Protein AF-A0A1A7BF92-F1 (afdb_monomer_lite)

Foldseek 3Di:
DDDPPDQAPADFFLDAPDLPDLQQHTHHAHPPFQAEAEEEQAAPPGWHDQAPQFAADPVLLVVLVVCVVVRYAYEYETQAEPVCVVSVLVSCCNNNNCVPSPHHYHYAPDPVRDLQVVVVVVRVRGGHQAYEDQDPCSSPVVCVVDPDNVSNVSSCVCDVGRYDHDDNNGDHDDVPPPDPDDPDDD

pLDDT: mean 89.08, std 16.24, range [37.22, 98.81]

Radius of gyration: 18.8 Å; chains: 1; bounding box: 42×37×84 Å

Sequence (186 aa):
MAAVSAQSTGPVSAMLADPVALDGQRSRCEAGAQPVAIIDLDPKDSLFAAPARPEKNNGLILGLAVLREAGVQIAWVSDLPVAQIGTVRTALEQAGLDPRGEDIVSLSRDPEDRKQARRVNLAANSCVIAIAGDEKADFDERFKYLRNPEAGSALEAAIGDGWFLIEPLLPVASPGQGAQEGQKAP

Secondary structure (DSSP, 8-state):
---------SPEEEEESSSS--S-PEEEPPTTPPEEEEEE-S-TTS-----SSPPP-HHHHHHHHHHHHTTPEEEEEEEEEGGGHHHHHHHHHHTTSSTTS-SEEEEESSTT--HHHHHHHHHTSSEEEEEEESSHHHH-GGGGT-SSGGGGTTGGGGBTTTEEE---SSPPPPTTTT--------

InterPro domains:
  IPR023214 HAD superfamily [G3DSA:3.40.50.1000] (49-183)

Organism: NCBI:txid1300349

Structure (mmCIF, N/CA/C/O backbone):
data_AF-A0A1A7BF92-F1
#
_entry.id   AF-A0A1A7BF92-F1
#
loop_
_atom_site.group_PDB
_atom_site.id
_atom_site.type_symbol
_atom_site.label_atom_id
_atom_site.label_alt_id
_atom_site.label_comp_id
_atom_site.label_asym_id
_atom_site.label_entity_id
_atom_site.label_seq_id
_atom_site.pdbx_PDB_ins_code
_atom_site.Cartn_x
_atom_site.Cartn_y
_atom_site.Cartn_z
_atom_site.occupancy
_atom_site.B_iso_or_equiv
_atom_si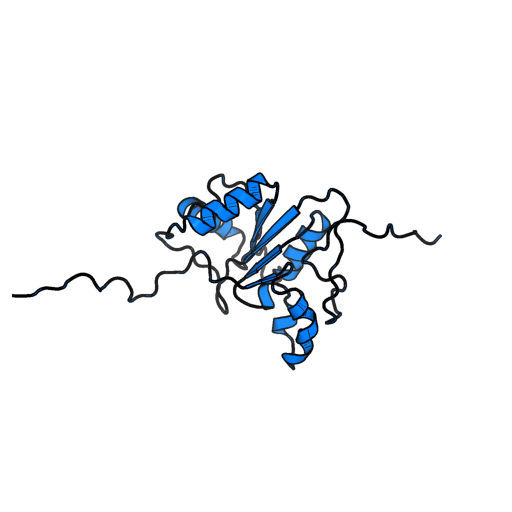te.auth_seq_id
_atom_site.auth_comp_id
_atom_site.auth_asym_id
_atom_site.auth_atom_id
_atom_site.pdbx_PDB_model_num
ATOM 1 N N . MET A 1 1 ? 15.534 -1.323 36.736 1.00 37.22 1 MET A N 1
ATOM 2 C CA . MET A 1 1 ? 14.067 -1.443 36.618 1.00 37.22 1 MET A CA 1
ATOM 3 C C . MET A 1 1 ? 13.778 -1.903 35.202 1.00 37.22 1 MET A C 1
ATOM 5 O O . MET A 1 1 ? 14.105 -1.172 34.280 1.00 37.22 1 MET A O 1
ATOM 9 N N . ALA A 1 2 ? 13.307 -3.136 35.024 1.00 37.53 2 ALA A N 1
ATOM 10 C CA . ALA A 1 2 ? 12.911 -3.646 33.715 1.00 37.53 2 ALA A CA 1
ATOM 11 C C . ALA A 1 2 ? 11.472 -3.193 33.445 1.00 37.53 2 ALA A C 1
ATOM 13 O O . ALA A 1 2 ? 10.593 -3.438 34.272 1.00 37.53 2 ALA A O 1
ATOM 14 N N . ALA A 1 3 ? 11.247 -2.493 32.335 1.00 41.72 3 ALA A N 1
ATOM 15 C CA . ALA A 1 3 ? 9.901 -2.205 31.870 1.00 41.72 3 ALA A CA 1
ATOM 16 C C . ALA A 1 3 ? 9.259 -3.530 31.439 1.00 41.72 3 ALA A C 1
ATOM 18 O O . ALA A 1 3 ? 9.794 -4.237 30.587 1.00 41.72 3 ALA A O 1
ATOM 19 N N . VAL A 1 4 ? 8.136 -3.881 32.059 1.00 40.47 4 VAL A N 1
ATOM 20 C CA . VAL A 1 4 ? 7.264 -4.947 31.569 1.00 40.47 4 VAL A CA 1
ATOM 21 C C . VAL A 1 4 ? 6.643 -4.418 30.281 1.00 40.47 4 VAL A C 1
ATOM 23 O O . VAL A 1 4 ? 5.751 -3.574 30.329 1.00 40.47 4 VAL A O 1
ATOM 26 N N . SER A 1 5 ? 7.154 -4.854 29.132 1.00 48.09 5 SER A N 1
ATOM 27 C CA . SER A 1 5 ? 6.511 -4.608 27.844 1.00 48.09 5 SER A CA 1
ATOM 28 C C . SER A 1 5 ? 5.112 -5.215 27.902 1.00 48.09 5 SER A C 1
ATOM 30 O O . SER A 1 5 ? 4.970 -6.429 28.068 1.00 48.09 5 SER A O 1
ATOM 32 N N . ALA A 1 6 ? 4.077 -4.378 27.824 1.00 50.94 6 ALA A N 1
ATOM 33 C CA . ALA A 1 6 ? 2.716 -4.857 27.650 1.00 50.94 6 ALA A CA 1
ATOM 34 C C . ALA A 1 6 ? 2.697 -5.725 26.387 1.00 50.94 6 ALA A C 1
ATOM 36 O O . ALA A 1 6 ? 3.013 -5.255 25.295 1.00 50.94 6 ALA A O 1
ATOM 37 N N . GLN A 1 7 ? 2.416 -7.016 26.549 1.00 54.78 7 GLN A N 1
ATOM 38 C CA . GLN A 1 7 ? 2.285 -7.913 25.412 1.00 54.78 7 GLN A CA 1
ATOM 39 C C . GLN A 1 7 ? 1.077 -7.437 24.610 1.00 54.78 7 GLN A C 1
ATOM 41 O O . GLN A 1 7 ? -0.036 -7.402 25.128 1.00 54.78 7 GLN A O 1
ATOM 46 N N . SER A 1 8 ? 1.315 -7.014 23.375 1.00 62.44 8 SER A N 1
ATOM 47 C CA . SER A 1 8 ? 0.270 -6.607 22.447 1.00 62.44 8 SER A CA 1
ATOM 48 C C . SER A 1 8 ? -0.740 -7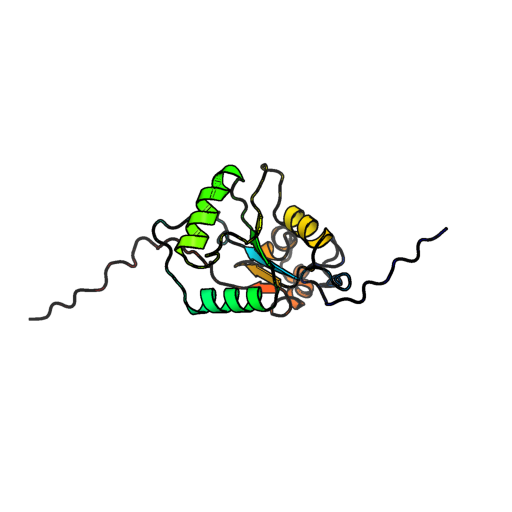.754 22.261 1.00 62.44 8 SER A C 1
ATOM 50 O O . SER A 1 8 ? -0.378 -8.844 21.816 1.00 62.44 8 SER A O 1
ATOM 52 N N . THR A 1 9 ? -1.997 -7.537 22.662 1.00 69.44 9 THR A N 1
ATOM 53 C CA . THR A 1 9 ? -3.089 -8.532 22.612 1.00 69.44 9 THR A CA 1
ATOM 54 C C . THR A 1 9 ? -4.088 -8.289 21.481 1.00 69.44 9 THR A C 1
ATOM 56 O O . THR A 1 9 ? -5.069 -9.025 21.370 1.00 69.44 9 THR A O 1
ATOM 59 N N . GLY A 1 10 ? -3.874 -7.268 20.647 1.00 78.69 10 GLY A N 1
ATOM 60 C CA . GLY A 1 10 ? -4.779 -6.935 19.553 1.00 78.69 10 GLY A CA 1
ATOM 61 C C . GLY A 1 10 ? -4.677 -7.888 18.354 1.00 78.69 10 GLY A C 1
ATOM 62 O O . GLY A 1 10 ? -3.993 -8.926 18.412 1.00 78.69 10 GLY A O 1
ATOM 63 N N . PRO A 1 11 ? -5.396 -7.566 17.261 1.00 88.81 11 PRO A N 1
ATOM 64 C CA . PRO A 1 11 ? -5.391 -8.375 16.050 1.00 88.81 11 PRO A CA 1
ATOM 65 C C . PRO A 1 11 ? -3.980 -8.488 15.463 1.00 88.81 11 PRO A C 1
ATOM 67 O O . PRO A 1 11 ? -3.091 -7.677 15.738 1.00 88.81 11 PRO A O 1
ATOM 70 N N . VAL A 1 12 ? -3.776 -9.530 14.661 1.00 93.94 12 VAL A N 1
ATOM 71 C CA . VAL A 1 12 ? -2.520 -9.724 13.934 1.00 93.94 12 VAL A CA 1
ATOM 72 C C . VAL A 1 12 ? -2.410 -8.640 12.860 1.00 93.94 12 VAL A C 1
ATOM 74 O O . VAL A 1 12 ? -3.362 -8.406 12.119 1.00 93.94 12 VAL A O 1
ATOM 77 N N . SER A 1 13 ? -1.268 -7.959 12.809 1.00 96.81 13 SER A N 1
ATOM 78 C CA . SER A 1 13 ? -0.966 -6.954 11.789 1.00 96.81 13 SER A CA 1
ATOM 79 C C . SER A 1 13 ? -0.455 -7.622 10.514 1.00 96.81 13 SER A C 1
ATOM 81 O O . SER A 1 13 ? 0.136 -8.692 10.571 1.00 96.81 13 SER A O 1
ATOM 83 N N . ALA A 1 14 ? -0.589 -6.965 9.365 1.00 97.62 14 ALA A N 1
ATOM 84 C CA . ALA A 1 14 ? 0.136 -7.324 8.150 1.00 97.62 14 ALA A CA 1
ATOM 85 C C . ALA A 1 14 ? 1.625 -6.912 8.188 1.00 97.62 14 ALA A C 1
ATOM 87 O O . ALA A 1 14 ? 2.373 -7.232 7.268 1.00 97.62 14 ALA A O 1
ATOM 88 N N . MET A 1 15 ? 2.083 -6.215 9.233 1.00 97.19 15 MET A N 1
ATOM 89 C CA . MET A 1 15 ? 3.502 -5.912 9.427 1.00 97.19 15 MET A CA 1
ATOM 90 C C . MET A 1 15 ? 4.229 -7.093 10.068 1.00 97.19 15 MET A C 1
ATOM 92 O O . MET A 1 15 ? 3.713 -7.742 10.977 1.00 97.19 15 MET A O 1
ATOM 96 N N . LEU A 1 16 ? 5.465 -7.338 9.637 1.00 96.06 16 LEU A N 1
ATOM 97 C CA . LEU A 1 16 ? 6.332 -8.330 10.269 1.00 96.06 16 LEU A CA 1
ATOM 98 C C . LEU A 1 16 ? 6.814 -7.835 11.643 1.00 96.06 16 LEU A C 1
ATOM 100 O O . LEU A 1 16 ? 7.011 -6.638 11.854 1.00 96.06 16 LEU A O 1
ATOM 104 N N . ALA A 1 17 ? 6.953 -8.761 12.589 1.00 94.12 17 ALA A N 1
ATOM 105 C CA . ALA A 1 17 ? 7.335 -8.492 13.973 1.00 94.12 17 ALA A CA 1
ATOM 106 C C . ALA A 1 17 ? 8.804 -8.087 14.094 1.00 94.12 17 ALA A C 1
ATOM 108 O O . ALA A 1 17 ? 9.133 -7.183 14.861 1.00 94.12 17 ALA A O 1
ATOM 109 N N . ASP A 1 18 ? 9.670 -8.746 13.326 1.00 91.00 18 ASP A N 1
ATOM 110 C CA . ASP A 1 18 ? 11.097 -8.468 13.288 1.00 91.00 18 ASP A CA 1
ATOM 111 C C . ASP A 1 18 ? 11.473 -7.831 11.932 1.00 91.00 18 ASP A C 1
ATOM 113 O O . ASP A 1 18 ? 11.145 -8.374 10.865 1.00 91.00 18 ASP A O 1
ATOM 117 N N . PRO A 1 19 ? 12.153 -6.669 11.940 1.00 85.56 19 PRO A N 1
ATOM 118 C CA . PRO A 1 19 ? 12.530 -5.961 10.719 1.00 85.56 19 PRO A CA 1
ATOM 119 C C . PRO A 1 19 ? 13.637 -6.659 9.911 1.00 85.56 19 PRO A C 1
ATOM 121 O O . PRO A 1 19 ? 13.896 -6.267 8.775 1.00 85.56 19 PRO A O 1
ATOM 124 N N . VAL A 1 20 ? 14.302 -7.672 10.471 1.00 87.50 20 VAL A N 1
ATOM 125 C CA . VAL A 1 20 ? 15.429 -8.390 9.859 1.00 87.50 20 VAL A CA 1
ATOM 126 C C . VAL A 1 20 ? 15.106 -9.870 9.636 1.00 87.50 20 VAL A C 1
ATOM 128 O O . VAL A 1 20 ? 15.513 -10.424 8.614 1.00 87.50 20 VAL A O 1
ATOM 131 N N . ALA A 1 21 ? 14.356 -10.521 10.529 1.00 90.44 21 ALA A N 1
ATOM 132 C CA . ALA A 1 21 ? 14.088 -11.960 10.431 1.00 90.44 21 ALA A CA 1
ATOM 133 C C . ALA A 1 21 ? 13.192 -12.332 9.235 1.00 90.44 21 ALA A C 1
ATOM 135 O O . ALA A 1 21 ? 12.170 -11.704 8.985 1.00 90.44 21 ALA A O 1
ATOM 136 N N . LEU A 1 22 ? 13.546 -13.396 8.511 1.00 91.56 22 LEU A N 1
ATOM 137 C CA . LEU A 1 22 ? 12.761 -13.933 7.389 1.00 91.56 22 LEU A CA 1
ATOM 138 C C . LEU A 1 22 ? 11.838 -15.083 7.828 1.00 91.56 22 LEU A C 1
ATOM 140 O O . LEU A 1 22 ? 11.679 -16.056 7.102 1.00 91.56 22 LEU A O 1
ATOM 144 N N . ASP A 1 23 ? 11.280 -15.017 9.035 1.00 92.56 23 ASP A N 1
ATOM 145 C CA . ASP A 1 23 ? 10.526 -16.113 9.668 1.00 92.56 23 ASP A CA 1
ATOM 146 C C . ASP A 1 23 ? 8.999 -16.014 9.496 1.00 92.56 23 ASP A C 1
ATOM 148 O O . ASP A 1 23 ? 8.260 -16.897 9.936 1.00 92.56 23 ASP A O 1
ATOM 152 N N . GLY A 1 24 ? 8.524 -14.935 8.867 1.00 92.38 24 GLY A N 1
ATOM 153 C CA . GLY A 1 24 ? 7.108 -14.682 8.606 1.00 92.38 24 GLY A CA 1
ATOM 154 C C . GLY A 1 24 ? 6.302 -14.310 9.850 1.00 92.38 24 GLY A C 1
ATOM 155 O O . GLY A 1 24 ? 5.076 -14.209 9.773 1.00 92.38 24 GLY A O 1
ATOM 156 N N . GLN A 1 25 ? 6.947 -14.101 11.002 1.00 94.50 25 GLN A N 1
ATOM 157 C CA . GLN A 1 25 ? 6.233 -13.715 12.212 1.00 94.50 25 GLN A CA 1
ATOM 158 C C . GLN A 1 25 ? 5.677 -12.304 12.051 1.00 94.50 25 GLN A C 1
ATOM 160 O O . GLN A 1 25 ? 6.409 -11.352 11.784 1.00 94.50 25 GLN A O 1
ATOM 165 N N . ARG A 1 26 ? 4.361 -12.171 12.218 1.00 94.88 26 ARG A N 1
ATOM 166 C CA . ARG A 1 26 ? 3.640 -10.899 12.136 1.00 94.88 26 ARG A CA 1
ATOM 167 C C . ARG A 1 26 ? 3.517 -10.260 13.512 1.00 94.88 26 ARG A C 1
ATOM 169 O O . ARG A 1 26 ? 3.353 -10.950 14.521 1.00 94.88 26 ARG A O 1
ATOM 176 N N . SER A 1 27 ? 3.603 -8.935 13.558 1.00 94.94 27 SER A N 1
ATOM 177 C CA . SER A 1 27 ? 3.387 -8.180 14.786 1.00 94.94 27 SER A CA 1
ATOM 178 C C . SER A 1 27 ? 1.909 -8.222 15.187 1.00 94.94 27 SER A C 1
ATOM 180 O O . SER A 1 27 ? 1.028 -8.645 14.431 1.00 94.94 27 SER A O 1
ATOM 182 N N . ARG A 1 28 ? 1.622 -7.785 16.411 1.00 94.19 28 ARG A N 1
ATOM 183 C CA . ARG A 1 28 ? 0.253 -7.586 16.884 1.00 94.19 28 ARG A CA 1
ATOM 184 C C . ARG A 1 28 ? -0.002 -6.108 17.077 1.00 94.19 28 ARG A C 1
ATOM 186 O O . ARG A 1 28 ? 0.835 -5.404 17.644 1.00 94.19 28 ARG A O 1
ATOM 193 N N . CYS A 1 29 ? -1.176 -5.665 16.661 1.00 94.00 29 CYS A N 1
ATOM 194 C CA . CYS A 1 29 ? -1.616 -4.301 16.878 1.00 94.00 29 CYS A CA 1
ATOM 195 C C . CYS A 1 29 ? -1.951 -4.044 18.345 1.00 94.00 29 CYS A C 1
ATOM 197 O O . CYS A 1 29 ? -2.415 -4.935 19.059 1.00 94.00 29 CYS A O 1
ATOM 199 N N . GLU A 1 30 ? -1.797 -2.797 18.777 1.00 91.19 30 GLU A N 1
ATOM 200 C CA . GLU A 1 30 ? -2.368 -2.359 20.044 1.00 91.19 30 GLU A CA 1
ATOM 201 C C . GLU A 1 30 ? -3.900 -2.458 20.014 1.00 91.19 30 GLU A C 1
ATOM 203 O O . GLU A 1 30 ? -4.546 -2.310 18.970 1.00 91.19 30 GLU A O 1
ATOM 208 N N . ALA A 1 31 ? -4.501 -2.727 21.172 1.00 87.69 31 ALA A N 1
ATOM 209 C CA . ALA A 1 31 ? -5.950 -2.788 21.285 1.00 87.69 31 ALA A CA 1
ATOM 210 C C . ALA A 1 31 ? -6.568 -1.411 20.984 1.00 87.69 31 ALA A C 1
ATOM 212 O O . ALA A 1 31 ? -6.193 -0.412 21.592 1.00 87.69 31 ALA A O 1
ATOM 213 N N . GLY A 1 32 ? -7.533 -1.366 20.061 1.00 88.69 32 GLY A N 1
ATOM 214 C CA . GLY A 1 32 ? -8.220 -0.130 19.670 1.00 88.69 32 GLY A CA 1
ATOM 215 C C . GLY A 1 32 ? -7.465 0.750 18.668 1.00 88.69 32 GLY A C 1
ATOM 216 O O . GLY A 1 32 ? -7.967 1.818 18.325 1.00 88.69 32 GLY A O 1
ATOM 217 N N . ALA A 1 33 ? -6.298 0.323 18.173 1.00 94.38 33 ALA A N 1
ATOM 218 C CA . ALA A 1 33 ? -5.598 1.033 17.108 1.00 94.38 33 ALA A CA 1
ATOM 219 C C . ALA A 1 33 ? -6.443 1.092 15.820 1.00 94.38 33 ALA A C 1
ATOM 221 O O . ALA A 1 33 ? -7.092 0.113 15.447 1.00 94.38 33 ALA A O 1
ATOM 222 N N . GLN A 1 34 ? -6.400 2.235 15.128 1.00 97.06 34 GLN A N 1
ATOM 223 C CA . GLN A 1 34 ? -7.137 2.472 13.883 1.00 97.06 34 GLN A CA 1
ATOM 224 C C . GLN A 1 34 ? -6.734 1.442 12.811 1.00 97.06 34 GLN A C 1
ATOM 226 O O . GLN A 1 34 ? -5.556 1.411 12.446 1.00 97.06 34 GLN A O 1
ATOM 231 N N . PRO A 1 35 ? -7.652 0.611 12.284 1.00 98.06 35 PRO A N 1
ATOM 232 C CA . PRO A 1 35 ? -7.327 -0.319 11.209 1.00 98.06 35 PRO A CA 1
ATOM 233 C C . PRO A 1 35 ? -7.032 0.422 9.901 1.00 98.06 35 PRO A C 1
ATOM 235 O O . PRO A 1 35 ? -7.747 1.357 9.524 1.00 98.06 35 PRO A O 1
ATOM 238 N N . VAL A 1 36 ? -5.986 -0.021 9.207 1.00 98.69 36 VAL A N 1
ATOM 239 C CA . VAL A 1 36 ? -5.516 0.539 7.938 1.00 98.69 36 VAL A CA 1
ATOM 240 C C . VAL A 1 36 ? -5.255 -0.575 6.927 1.00 98.69 36 VAL A C 1
ATOM 242 O O . VAL A 1 36 ? -4.588 -1.564 7.241 1.00 98.69 36 VAL A O 1
ATOM 245 N N . ALA A 1 37 ? -5.736 -0.389 5.701 1.00 98.69 37 ALA A N 1
ATOM 246 C CA . ALA A 1 37 ? -5.327 -1.170 4.541 1.00 98.69 37 ALA A CA 1
ATOM 247 C C . ALA A 1 37 ? -4.407 -0.319 3.658 1.00 98.69 37 ALA A C 1
ATOM 249 O O . ALA A 1 37 ? -4.771 0.784 3.245 1.00 98.69 37 ALA A O 1
ATOM 250 N N . ILE A 1 38 ? -3.210 -0.829 3.389 1.00 98.81 38 ILE A N 1
ATOM 251 C CA . ILE A 1 38 ? -2.235 -0.202 2.501 1.00 98.81 38 ILE A CA 1
ATOM 252 C C . ILE A 1 38 ? -2.421 -0.769 1.099 1.00 98.81 38 ILE A C 1
ATOM 254 O O . ILE A 1 38 ? -2.558 -1.980 0.941 1.00 98.81 38 ILE A O 1
ATOM 258 N N . ILE A 1 39 ? -2.410 0.094 0.092 1.00 98.75 39 ILE A N 1
ATOM 259 C CA . ILE A 1 39 ? -2.542 -0.296 -1.308 1.00 98.75 39 ILE A CA 1
ATOM 260 C C . ILE A 1 39 ? -1.431 0.374 -2.108 1.00 98.75 39 ILE A C 1
ATOM 262 O O . ILE A 1 39 ? -1.325 1.603 -2.118 1.00 98.75 39 ILE A O 1
ATOM 266 N N . ASP A 1 40 ? -0.607 -0.436 -2.760 1.00 98.44 40 ASP A N 1
ATOM 267 C CA . ASP A 1 40 ? 0.419 0.027 -3.680 1.00 98.44 40 ASP A CA 1
ATOM 268 C C . ASP A 1 40 ? -0.195 0.465 -5.016 1.00 98.44 40 ASP A C 1
ATOM 270 O O . ASP A 1 40 ? -1.132 -0.156 -5.524 1.00 98.44 40 ASP A O 1
ATOM 274 N N . LEU A 1 41 ? 0.294 1.580 -5.554 1.00 98.00 41 LEU A N 1
ATOM 275 C CA . LEU A 1 41 ? -0.144 2.136 -6.834 1.00 98.00 41 LEU A CA 1
ATOM 276 C C . LEU A 1 41 ? 0.881 1.954 -7.952 1.00 98.00 41 LEU A C 1
ATOM 278 O O . LEU A 1 41 ? 0.531 2.163 -9.115 1.00 98.00 41 LEU A O 1
ATOM 282 N N . ASP A 1 42 ? 2.136 1.664 -7.622 1.00 96.75 42 ASP A N 1
ATOM 283 C CA . ASP A 1 42 ? 3.181 1.553 -8.624 1.00 96.75 42 ASP A CA 1
ATOM 284 C C . ASP A 1 42 ? 3.088 0.171 -9.270 1.00 96.75 42 ASP A C 1
ATOM 286 O O . ASP A 1 42 ? 3.166 -0.828 -8.565 1.00 96.75 42 ASP A O 1
ATOM 290 N N . PRO A 1 43 ? 2.926 0.078 -10.598 1.00 95.19 43 PRO A N 1
ATOM 291 C CA . PRO A 1 43 ? 3.013 -1.211 -11.259 1.00 95.19 43 PRO A CA 1
ATOM 292 C C . PRO A 1 43 ? 4.439 -1.742 -11.153 1.00 95.19 43 PRO A C 1
ATOM 294 O O . PRO A 1 43 ? 5.399 -0.965 -11.252 1.00 95.19 43 PRO A O 1
ATOM 297 N N . LYS A 1 44 ? 4.575 -3.061 -11.081 1.00 92.25 44 LYS A N 1
ATOM 298 C CA . LYS A 1 44 ? 5.847 -3.771 -11.068 1.00 92.25 44 LYS A CA 1
ATOM 299 C C . LYS A 1 44 ? 6.854 -3.175 -12.055 1.00 92.25 44 LYS A C 1
ATOM 301 O O . LYS A 1 44 ? 6.557 -2.956 -13.232 1.00 92.25 44 LYS A O 1
ATOM 306 N N . ASP A 1 45 ? 8.069 -2.949 -11.559 1.00 87.81 45 ASP A N 1
ATOM 307 C CA . ASP A 1 45 ? 9.206 -2.393 -12.305 1.00 87.81 45 ASP A CA 1
ATOM 308 C C . ASP A 1 45 ? 8.983 -0.970 -12.877 1.00 87.81 45 ASP A C 1
ATOM 310 O O . ASP A 1 45 ? 9.759 -0.504 -13.717 1.00 87.81 45 ASP A O 1
ATOM 314 N N . SER A 1 46 ? 7.954 -0.242 -12.431 1.00 92.56 46 SER A N 1
ATOM 315 C CA . SER A 1 46 ? 7.640 1.112 -12.902 1.00 92.56 46 SER A CA 1
ATOM 316 C C . SER A 1 46 ? 7.089 2.012 -11.789 1.00 92.56 46 SER A C 1
ATOM 318 O O . SER A 1 46 ? 6.952 1.594 -10.647 1.00 92.56 46 SER A O 1
ATOM 320 N N . LEU A 1 47 ? 6.830 3.283 -12.105 1.00 94.62 47 LEU A N 1
ATOM 321 C CA . LEU A 1 47 ? 6.147 4.210 -11.201 1.00 94.62 47 LEU A CA 1
ATOM 322 C C . LEU A 1 47 ? 4.717 4.427 -11.674 1.00 94.62 47 LEU A C 1
ATOM 324 O O . LEU A 1 47 ? 4.446 4.424 -12.879 1.00 94.62 47 LEU A O 1
ATOM 328 N N . PHE A 1 48 ? 3.826 4.693 -10.724 1.00 96.31 48 PHE A N 1
ATOM 329 C CA . PHE A 1 48 ? 2.450 5.052 -11.001 1.00 96.31 48 PHE A CA 1
ATOM 330 C C . PHE A 1 48 ? 2.383 6.206 -12.007 1.00 96.31 48 PHE A C 1
ATOM 332 O O . PHE A 1 48 ? 2.996 7.262 -11.838 1.00 96.31 48 PHE A O 1
ATOM 339 N N . ALA A 1 49 ? 1.591 6.007 -13.054 1.00 94.75 49 ALA A N 1
ATOM 340 C CA . ALA A 1 49 ? 1.292 7.020 -14.048 1.00 94.75 49 ALA A CA 1
ATOM 341 C C . ALA A 1 49 ? -0.221 7.209 -14.090 1.00 94.75 49 ALA A C 1
ATOM 343 O O . ALA A 1 49 ? -0.954 6.305 -14.484 1.00 94.75 49 ALA A O 1
ATOM 344 N N . ALA A 1 50 ? -0.691 8.390 -13.686 1.00 92.94 50 ALA A N 1
ATOM 345 C CA . ALA A 1 50 ? -2.116 8.685 -13.677 1.00 92.94 50 ALA A CA 1
ATOM 346 C C . ALA A 1 50 ? -2.710 8.571 -15.096 1.00 92.94 50 ALA A C 1
ATOM 348 O O . ALA A 1 50 ? -2.287 9.309 -15.995 1.00 92.94 50 ALA A O 1
ATOM 349 N N . PRO A 1 51 ? -3.693 7.680 -15.324 1.00 91.94 51 PRO A N 1
ATOM 350 C CA . PRO A 1 51 ? -4.320 7.563 -16.630 1.00 91.94 51 PRO A CA 1
ATOM 351 C C . PRO A 1 51 ? -5.175 8.802 -16.921 1.00 91.94 51 PRO A C 1
ATOM 353 O O . PRO A 1 51 ? -5.866 9.317 -16.048 1.00 91.94 51 PRO A O 1
ATOM 356 N N . ALA A 1 52 ? -5.172 9.266 -18.175 1.00 88.94 52 ALA A N 1
ATOM 357 C CA . ALA A 1 52 ? -5.924 10.461 -18.580 1.00 88.94 52 ALA A CA 1
ATOM 358 C C . ALA A 1 52 ? -7.450 10.302 -18.438 1.00 88.94 52 ALA A C 1
ATOM 360 O O . ALA A 1 52 ? -8.174 11.288 -18.308 1.00 88.94 52 ALA A O 1
ATOM 361 N N . ARG A 1 53 ? -7.939 9.061 -18.525 1.00 89.56 53 ARG A N 1
ATOM 362 C CA . ARG A 1 53 ? -9.332 8.673 -18.284 1.00 89.56 53 ARG A CA 1
ATOM 363 C C . ARG A 1 53 ? -9.324 7.343 -17.532 1.00 89.56 53 ARG A C 1
ATOM 365 O O . ARG A 1 53 ? -9.291 6.303 -18.187 1.00 89.56 53 ARG A O 1
ATOM 372 N N . PRO A 1 54 ? -9.279 7.366 -16.193 1.00 92.12 54 PRO A N 1
ATOM 373 C CA . PRO A 1 54 ? -9.314 6.144 -15.404 1.00 92.12 54 PRO A CA 1
ATOM 374 C C . PRO A 1 54 ? -10.615 5.374 -15.658 1.00 92.12 54 PRO A C 1
ATOM 376 O O . PRO A 1 54 ? -11.702 5.958 -15.623 1.00 92.12 54 PRO A O 1
ATOM 379 N N . GLU A 1 55 ? -10.516 4.072 -15.922 1.00 91.44 55 GLU A 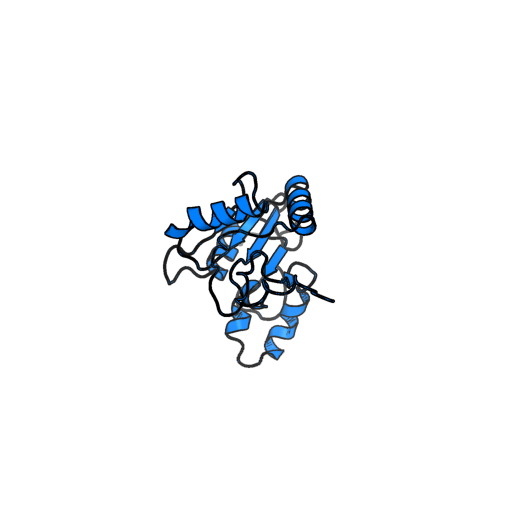N 1
ATOM 380 C CA . GLU A 1 55 ? -11.692 3.209 -16.010 1.00 91.44 55 GLU A CA 1
ATOM 381 C C . GLU A 1 55 ? -12.268 2.967 -14.609 1.00 91.44 55 GLU A C 1
ATOM 383 O O . GLU A 1 55 ? -11.534 2.789 -13.636 1.00 91.44 55 GLU A O 1
ATOM 388 N N . LYS A 1 56 ? -13.599 2.965 -14.496 1.00 93.88 56 LYS A N 1
ATOM 389 C CA . LYS A 1 56 ? -14.278 2.674 -13.233 1.00 93.88 56 LYS A CA 1
ATOM 390 C C . LYS A 1 56 ? -14.522 1.180 -13.104 1.00 93.88 56 LYS A C 1
ATOM 392 O O . LYS A 1 56 ? -15.240 0.597 -13.911 1.00 93.88 56 LYS A O 1
ATOM 397 N N . ASN A 1 57 ? -14.015 0.589 -12.029 1.00 95.06 57 ASN A N 1
ATOM 398 C CA . ASN A 1 57 ? -14.316 -0.789 -11.665 1.00 95.06 57 ASN A CA 1
ATOM 399 C C . ASN A 1 57 ? -15.303 -0.818 -10.490 1.00 95.06 57 ASN A C 1
ATOM 401 O O . ASN A 1 57 ? -14.921 -0.622 -9.338 1.00 95.06 57 ASN A O 1
ATOM 405 N N . ASN A 1 58 ? -16.579 -1.092 -10.775 1.00 95.25 58 ASN A N 1
ATOM 406 C CA . ASN A 1 58 ? -17.642 -1.078 -9.762 1.00 95.25 58 ASN A CA 1
ATOM 407 C C . ASN A 1 58 ? -17.404 -2.068 -8.609 1.00 95.25 58 ASN A C 1
ATOM 409 O O . ASN A 1 58 ? -17.777 -1.772 -7.476 1.00 95.25 58 ASN A O 1
ATOM 413 N N . GLY A 1 59 ? -16.785 -3.222 -8.881 1.00 95.81 59 GLY A N 1
ATOM 414 C CA . GLY A 1 59 ? -16.469 -4.208 -7.846 1.00 95.81 59 GLY A CA 1
ATOM 415 C C . GLY A 1 59 ? -15.424 -3.680 -6.864 1.00 95.81 59 GLY A C 1
ATOM 416 O O . GLY A 1 59 ? -15.614 -3.773 -5.653 1.00 95.81 59 GLY A O 1
ATOM 417 N N . LEU A 1 60 ? -14.366 -3.054 -7.384 1.00 95.44 60 LEU A N 1
ATOM 418 C CA . LEU A 1 60 ? -13.318 -2.432 -6.574 1.00 95.44 60 LEU A CA 1
ATOM 419 C C . LEU A 1 60 ? -13.848 -1.232 -5.778 1.00 95.44 60 LEU A C 1
ATOM 421 O O . LEU A 1 60 ? -13.587 -1.126 -4.582 1.00 95.44 60 LEU A O 1
ATOM 425 N N . ILE A 1 61 ? -14.636 -0.365 -6.420 1.00 97.69 61 ILE A N 1
ATOM 426 C CA . ILE A 1 61 ? -15.275 0.789 -5.772 1.00 97.69 61 ILE A CA 1
ATOM 427 C C . ILE A 1 61 ? -16.139 0.323 -4.593 1.00 97.69 61 ILE A C 1
ATOM 429 O O . ILE A 1 61 ? -16.012 0.852 -3.489 1.00 97.69 61 ILE A O 1
ATOM 433 N N . LEU A 1 62 ? -16.984 -0.693 -4.805 1.00 98.00 62 LEU A N 1
ATOM 434 C CA . LEU A 1 62 ? -17.832 -1.245 -3.750 1.00 98.00 62 LEU A CA 1
ATOM 435 C C . LEU A 1 62 ? -17.003 -1.892 -2.633 1.00 98.00 62 LEU A C 1
ATOM 437 O O . LEU A 1 62 ? -17.285 -1.660 -1.462 1.00 98.00 62 LEU A O 1
ATOM 441 N N . GLY A 1 63 ? -15.966 -2.660 -2.974 1.00 97.12 63 GLY A N 1
ATOM 442 C CA . GLY A 1 63 ? -15.081 -3.285 -1.989 1.00 97.12 63 GLY A CA 1
ATOM 443 C C . GLY A 1 63 ? -14.399 -2.262 -1.077 1.00 97.12 63 GLY A C 1
ATOM 444 O O . GLY A 1 63 ? -14.429 -2.405 0.144 1.00 97.12 63 GLY A O 1
ATOM 445 N N . LEU A 1 64 ? -13.855 -1.184 -1.650 1.00 98.19 64 LEU A N 1
ATOM 446 C CA . LEU A 1 64 ? -13.253 -0.091 -0.881 1.00 98.19 64 LEU A CA 1
ATOM 447 C C . LEU A 1 64 ? -14.293 0.656 -0.036 1.00 98.19 64 LEU A C 1
ATOM 449 O O . LEU A 1 64 ? -13.999 1.042 1.093 1.00 98.19 64 LEU A O 1
ATOM 453 N N . ALA A 1 65 ? -15.515 0.845 -0.544 1.00 98.25 65 ALA A N 1
ATOM 454 C CA . ALA A 1 65 ? -16.600 1.440 0.233 1.00 98.25 65 ALA A CA 1
ATOM 455 C C . ALA A 1 65 ? -16.955 0.587 1.462 1.00 98.25 65 ALA A C 1
ATOM 457 O O . ALA A 1 65 ? -17.056 1.129 2.559 1.00 98.25 65 ALA A O 1
ATOM 458 N N . VAL A 1 66 ? -17.050 -0.738 1.306 1.00 98.31 66 VAL A N 1
ATOM 459 C CA . VAL A 1 66 ? -17.294 -1.674 2.418 1.00 98.31 66 VAL A CA 1
ATOM 460 C C . VAL A 1 66 ? -16.175 -1.611 3.460 1.00 98.31 66 VAL A C 1
ATOM 462 O O . VAL A 1 66 ? -16.460 -1.582 4.655 1.00 98.31 66 VAL A O 1
ATOM 465 N N . LEU A 1 67 ? -14.907 -1.537 3.036 1.00 98.06 67 LEU A N 1
ATOM 466 C CA . LEU A 1 67 ? -13.780 -1.368 3.961 1.00 98.06 67 LEU A CA 1
ATOM 467 C C . LEU A 1 67 ? -13.904 -0.072 4.773 1.00 98.06 67 LEU A C 1
ATOM 469 O O . LEU A 1 67 ? -13.772 -0.101 5.997 1.00 98.06 67 LEU A O 1
ATOM 473 N N . ARG A 1 68 ? -14.220 1.049 4.114 1.00 98.44 68 ARG A N 1
ATOM 474 C CA . ARG A 1 68 ? -14.414 2.339 4.792 1.00 98.44 68 ARG A CA 1
ATOM 475 C C . ARG A 1 68 ? -15.608 2.325 5.745 1.00 98.44 68 ARG A C 1
ATOM 477 O O . ARG A 1 68 ? -15.494 2.856 6.845 1.00 98.44 68 ARG A O 1
ATOM 484 N N . GLU A 1 69 ? -16.730 1.707 5.370 1.00 98.19 69 GLU A N 1
ATOM 485 C CA . GLU A 1 69 ? -17.889 1.549 6.265 1.00 98.19 69 GLU A CA 1
ATOM 486 C C . GLU A 1 69 ? -17.572 0.677 7.486 1.00 98.19 69 GLU A C 1
ATOM 488 O O . GLU A 1 69 ? -18.051 0.958 8.583 1.00 98.19 69 GLU A O 1
ATOM 493 N N . ALA A 1 70 ? -16.705 -0.326 7.330 1.00 97.88 70 ALA A N 1
ATOM 494 C CA . ALA A 1 70 ? -16.176 -1.122 8.437 1.00 97.88 70 ALA A CA 1
ATOM 495 C C . ALA A 1 70 ? -15.141 -0.365 9.299 1.00 97.88 70 ALA A C 1
ATOM 497 O O . ALA A 1 70 ? -14.570 -0.939 10.227 1.00 97.88 70 ALA A O 1
ATOM 498 N N . GLY A 1 71 ? -14.889 0.914 9.005 1.00 97.56 71 GLY A N 1
ATOM 499 C CA . GLY A 1 71 ? -13.954 1.762 9.733 1.00 97.56 71 GLY A CA 1
ATOM 500 C C . GLY A 1 71 ? -12.491 1.542 9.357 1.00 97.56 71 GLY A C 1
ATOM 501 O O . GLY A 1 71 ? -11.625 2.028 10.076 1.00 97.56 71 GLY A O 1
ATOM 502 N N . VAL A 1 72 ? -12.190 0.827 8.267 1.00 98.38 72 VAL A N 1
ATOM 503 C CA . VAL A 1 72 ? -10.819 0.657 7.766 1.00 98.38 72 VAL A CA 1
ATOM 504 C C . VAL A 1 72 ? -10.426 1.885 6.953 1.00 98.38 72 VAL A C 1
ATOM 506 O O . VAL A 1 72 ? -11.046 2.209 5.941 1.00 98.38 72 VAL A O 1
ATOM 509 N N . GLN A 1 73 ? -9.360 2.555 7.378 1.00 98.56 73 GLN A N 1
ATOM 510 C CA . GLN A 1 73 ? -8.771 3.657 6.628 1.00 98.56 73 GLN A CA 1
ATOM 511 C C . GLN A 1 73 ? -7.938 3.096 5.469 1.00 98.56 73 GLN A C 1
ATOM 513 O O . GLN A 1 73 ? -7.150 2.168 5.655 1.00 98.56 73 GLN A O 1
ATOM 518 N N . ILE A 1 74 ? -8.070 3.672 4.277 1.00 98.81 74 ILE A N 1
ATOM 519 C CA . ILE A 1 74 ? -7.245 3.290 3.125 1.00 98.81 74 ILE A CA 1
ATOM 520 C C . ILE A 1 74 ? -6.024 4.211 3.036 1.00 98.81 74 ILE A C 1
ATOM 522 O O . ILE A 1 74 ? -6.132 5.427 3.235 1.00 98.81 74 ILE A O 1
ATOM 526 N N . ALA A 1 75 ? -4.863 3.619 2.757 1.00 98.81 75 ALA A N 1
ATOM 527 C CA . ALA A 1 75 ? -3.611 4.317 2.507 1.00 98.81 75 ALA A CA 1
ATOM 528 C C . ALA A 1 75 ? -3.014 3.907 1.157 1.00 98.81 75 ALA A C 1
ATOM 530 O O . ALA A 1 75 ? -2.512 2.798 0.996 1.00 98.81 75 ALA A O 1
ATOM 531 N N . TRP A 1 76 ? -3.031 4.834 0.206 1.00 98.75 76 TRP A N 1
ATOM 532 C CA . TRP A 1 76 ? -2.440 4.682 -1.118 1.00 98.75 76 TRP A CA 1
ATOM 533 C C . TRP A 1 76 ? -0.950 5.012 -1.068 1.00 98.75 76 TRP A C 1
ATOM 535 O O . TRP A 1 76 ? -0.574 6.089 -0.597 1.00 98.75 76 TRP A O 1
ATOM 545 N N . VAL A 1 77 ? -0.096 4.113 -1.545 1.00 98.31 77 VAL A N 1
ATOM 546 C CA . VAL A 1 77 ? 1.363 4.265 -1.498 1.00 98.31 77 VAL A CA 1
ATOM 547 C C . VAL A 1 77 ? 1.934 4.269 -2.909 1.00 98.31 77 VAL A C 1
ATOM 549 O O . VAL A 1 77 ? 1.559 3.460 -3.747 1.00 98.31 77 VAL A O 1
ATOM 552 N N . SER A 1 78 ? 2.859 5.190 -3.160 1.00 97.88 78 SER A N 1
ATOM 553 C CA . SER A 1 78 ? 3.659 5.233 -4.384 1.00 97.88 78 SER A CA 1
ATOM 554 C C . SER A 1 78 ? 5.016 5.877 -4.092 1.00 97.88 78 SER A C 1
ATOM 556 O O . SER A 1 78 ? 5.154 6.643 -3.131 1.00 97.88 78 SER A O 1
ATOM 558 N N . ASP A 1 79 ? 6.024 5.566 -4.901 1.00 96.88 79 ASP A N 1
ATOM 559 C CA . ASP A 1 79 ? 7.324 6.240 -4.931 1.00 96.88 79 ASP A CA 1
ATOM 560 C C . ASP A 1 79 ? 7.330 7.508 -5.797 1.00 96.88 79 ASP A C 1
ATOM 562 O O . ASP A 1 79 ? 8.364 8.162 -5.944 1.00 96.88 79 ASP A O 1
ATOM 566 N N . LEU A 1 80 ? 6.167 7.935 -6.301 1.00 97.56 80 LEU A N 1
ATOM 567 C CA . LEU A 1 80 ? 6.018 9.280 -6.842 1.00 97.56 80 LEU A CA 1
ATOM 568 C C . LEU A 1 80 ? 6.414 10.351 -5.805 1.00 97.56 80 LEU A C 1
ATOM 570 O O . LEU A 1 80 ? 6.152 10.185 -4.611 1.00 97.56 80 LEU A O 1
ATOM 574 N N . PRO A 1 81 ? 6.976 11.493 -6.244 1.00 97.44 81 PRO A N 1
ATOM 575 C CA . PRO A 1 81 ? 7.268 12.617 -5.362 1.00 97.44 81 PRO A CA 1
ATOM 576 C C . PRO A 1 81 ? 5.988 13.236 -4.794 1.00 97.44 81 PRO A C 1
ATOM 578 O O . PRO A 1 81 ? 4.991 13.369 -5.506 1.00 97.44 81 PRO A O 1
ATOM 581 N N . VAL A 1 82 ? 6.047 13.762 -3.568 1.00 97.56 82 VAL A N 1
ATOM 582 C CA . VAL A 1 82 ? 4.929 14.463 -2.904 1.00 97.56 82 VAL A CA 1
ATOM 583 C C . VAL A 1 82 ? 4.340 15.615 -3.731 1.00 97.56 82 VAL A C 1
ATOM 585 O O . VAL A 1 82 ? 3.146 15.892 -3.643 1.00 97.56 82 VAL A O 1
ATOM 588 N N . ALA A 1 83 ? 5.139 16.241 -4.602 1.00 97.44 83 ALA A N 1
ATOM 589 C CA . ALA A 1 83 ? 4.671 17.262 -5.541 1.00 97.44 83 ALA A CA 1
ATOM 590 C C . ALA A 1 83 ? 3.563 16.760 -6.494 1.00 97.44 83 ALA A C 1
ATOM 592 O O . ALA A 1 83 ? 2.805 17.567 -7.027 1.00 97.44 83 ALA A O 1
ATOM 593 N N . GLN A 1 84 ? 3.437 15.443 -6.690 1.00 98.00 84 GLN A N 1
ATOM 594 C CA . GLN A 1 84 ? 2.419 14.819 -7.539 1.00 98.00 84 GLN A CA 1
ATOM 595 C C . GLN A 1 84 ? 1.134 14.429 -6.792 1.00 98.00 84 GLN A C 1
ATOM 597 O O . GLN A 1 84 ? 0.234 13.849 -7.398 1.00 98.00 84 GLN A O 1
ATOM 602 N N . ILE A 1 85 ? 0.990 14.771 -5.505 1.00 98.06 85 ILE A N 1
ATOM 603 C CA . ILE A 1 85 ? -0.182 14.381 -4.701 1.00 98.06 85 ILE A CA 1
ATOM 604 C C . ILE A 1 85 ? -1.516 14.802 -5.332 1.00 98.06 85 ILE A C 1
ATOM 606 O O . ILE A 1 85 ? -2.474 14.035 -5.298 1.00 98.06 85 ILE A O 1
ATOM 610 N N . GLY A 1 86 ? -1.575 15.983 -5.958 1.00 97.69 86 GLY A N 1
ATOM 611 C CA . GLY A 1 86 ? -2.782 16.458 -6.642 1.00 97.69 86 GLY A CA 1
ATOM 612 C C . GLY A 1 86 ? -3.167 15.578 -7.834 1.00 97.69 86 GLY A C 1
ATOM 613 O O . GLY A 1 86 ? -4.340 15.243 -7.997 1.00 97.69 86 GLY A O 1
ATOM 614 N N . THR A 1 87 ? -2.179 15.142 -8.619 1.00 96.94 87 THR A N 1
ATOM 615 C CA . THR A 1 87 ? -2.370 14.221 -9.748 1.00 96.94 87 THR A CA 1
ATOM 616 C C . THR A 1 87 ? -2.894 12.868 -9.271 1.00 96.94 87 THR A C 1
ATOM 618 O O . THR A 1 87 ? -3.860 12.356 -9.832 1.00 96.94 87 THR A O 1
ATOM 621 N N . VAL A 1 88 ? -2.309 12.318 -8.201 1.00 98.00 88 VAL A N 1
ATOM 622 C CA . VAL A 1 88 ? -2.738 11.033 -7.624 1.00 98.00 88 VAL A CA 1
ATOM 623 C C . VAL A 1 88 ? -4.169 11.123 -7.096 1.00 98.00 88 VAL A C 1
ATOM 625 O O . VAL A 1 88 ? -5.006 10.305 -7.469 1.00 98.00 88 VAL A O 1
ATOM 628 N N . ARG A 1 89 ? -4.484 12.149 -6.294 1.00 98.00 89 ARG A N 1
ATOM 629 C CA . ARG A 1 89 ? -5.841 12.357 -5.761 1.00 98.00 89 ARG A CA 1
ATOM 630 C C . ARG A 1 89 ? -6.878 12.502 -6.869 1.00 98.00 89 ARG A C 1
ATOM 632 O O . ARG A 1 89 ? -7.911 11.848 -6.815 1.00 98.00 89 ARG A O 1
ATOM 639 N N . THR A 1 90 ? -6.565 13.280 -7.904 1.00 97.50 90 THR A N 1
ATOM 640 C CA . THR A 1 90 ? -7.451 13.448 -9.065 1.00 97.50 90 THR A CA 1
ATOM 641 C C . THR A 1 90 ? -7.722 12.114 -9.763 1.00 97.50 90 THR A C 1
ATOM 643 O O . THR A 1 90 ? -8.866 11.823 -10.101 1.00 97.50 90 THR A O 1
ATOM 646 N N . ALA A 1 91 ? -6.695 11.282 -9.966 1.00 97.44 91 ALA A N 1
ATOM 647 C CA . ALA A 1 91 ? -6.863 9.976 -10.600 1.00 97.44 91 ALA A CA 1
ATOM 648 C C . ALA A 1 91 ? -7.732 9.032 -9.751 1.00 97.44 91 ALA A C 1
ATOM 650 O O . ALA A 1 91 ? -8.641 8.395 -10.285 1.00 97.44 91 ALA A O 1
ATOM 651 N N . LEU A 1 92 ? -7.494 8.983 -8.435 1.00 98.31 92 LEU A N 1
ATOM 652 C CA . LEU A 1 92 ? -8.280 8.178 -7.494 1.00 98.31 92 LEU A CA 1
ATOM 653 C C . LEU A 1 92 ? -9.749 8.621 -7.449 1.00 98.31 92 LEU A C 1
ATOM 655 O O . LEU A 1 92 ? -10.643 7.774 -7.469 1.00 98.31 92 LEU A O 1
ATOM 659 N N . GLU A 1 93 ? -10.013 9.928 -7.435 1.00 97.88 93 GLU A N 1
ATOM 660 C CA . GLU A 1 93 ? -11.367 10.491 -7.453 1.00 97.88 93 GLU A CA 1
ATOM 661 C C . GLU A 1 93 ? -12.086 10.174 -8.772 1.00 97.88 93 GLU A C 1
ATOM 663 O O . GLU A 1 93 ? -13.207 9.661 -8.770 1.00 97.88 93 GLU A O 1
ATOM 668 N N . GLN A 1 94 ? -11.434 10.411 -9.916 1.00 97.00 94 GLN A N 1
ATOM 669 C CA . GLN A 1 94 ? -12.007 10.147 -11.241 1.00 97.00 94 GLN A CA 1
ATOM 670 C C . GLN A 1 94 ? -12.327 8.662 -11.455 1.00 97.00 94 GLN A C 1
ATOM 672 O O . GLN A 1 94 ? -13.366 8.334 -12.037 1.00 97.00 94 GLN A O 1
ATOM 677 N N . ALA A 1 95 ? -11.479 7.772 -10.936 1.00 96.94 95 ALA A N 1
ATOM 678 C CA . ALA A 1 95 ? -11.708 6.330 -10.921 1.00 96.94 95 ALA A CA 1
ATOM 679 C C . ALA A 1 95 ? -12.799 5.895 -9.923 1.00 96.94 95 ALA A C 1
ATOM 681 O O . ALA A 1 95 ? -13.263 4.758 -9.973 1.00 96.94 95 ALA A O 1
ATOM 682 N N . GLY A 1 96 ? -13.234 6.786 -9.025 1.00 97.62 96 GLY A N 1
ATOM 683 C CA . GLY A 1 96 ? -14.188 6.493 -7.955 1.00 97.62 96 GLY A CA 1
ATOM 684 C C . GLY A 1 96 ? -13.594 5.700 -6.789 1.00 97.62 96 GLY A C 1
ATOM 685 O O . GLY A 1 96 ? -14.351 5.195 -5.964 1.00 97.62 96 GLY A O 1
ATOM 686 N N . LEU A 1 97 ? -12.265 5.574 -6.719 1.00 98.25 97 LEU A N 1
ATOM 687 C CA . LEU A 1 97 ? -11.571 4.802 -5.690 1.00 98.25 97 LEU A CA 1
ATOM 688 C C . LEU A 1 97 ? -11.488 5.560 -4.370 1.00 98.25 97 LEU A C 1
ATOM 690 O O . LEU A 1 97 ? -11.721 4.939 -3.340 1.00 98.25 97 LEU A O 1
ATOM 694 N N . ASP A 1 98 ? -11.248 6.873 -4.399 1.00 98.31 98 ASP A N 1
ATOM 695 C CA . ASP A 1 98 ? -11.328 7.782 -3.241 1.00 98.31 98 ASP A CA 1
ATOM 696 C C . ASP A 1 98 ? -12.250 8.975 -3.567 1.00 98.31 98 ASP A C 1
ATOM 698 O O . ASP A 1 98 ? -11.783 10.087 -3.815 1.00 98.31 98 ASP A O 1
ATOM 702 N N . PRO A 1 99 ? -13.578 8.767 -3.630 1.00 96.62 99 PRO A N 1
ATOM 703 C CA . PRO A 1 99 ? -14.512 9.794 -4.095 1.00 96.62 99 PRO A CA 1
ATOM 704 C C . PRO A 1 99 ? -14.695 10.957 -3.108 1.00 96.62 99 PRO A C 1
ATOM 706 O O . PRO A 1 99 ? -15.280 11.971 -3.477 1.00 96.62 99 PRO A O 1
ATOM 709 N N . ARG A 1 100 ? -14.252 10.810 -1.851 1.00 96.44 100 ARG A N 1
ATOM 710 C CA . ARG A 1 100 ? -14.322 11.873 -0.833 1.00 96.44 100 ARG A CA 1
ATOM 711 C C . ARG A 1 100 ? -12.980 12.578 -0.620 1.00 96.44 100 ARG A C 1
ATOM 713 O O . ARG A 1 100 ? -12.950 13.601 0.056 1.00 96.44 100 ARG A O 1
ATOM 720 N N . GLY A 1 101 ? -11.889 12.059 -1.188 1.00 97.31 101 GLY A N 1
ATOM 721 C CA . GLY A 1 101 ? -10.545 12.602 -0.994 1.00 97.31 101 GLY A CA 1
ATOM 722 C C . GLY A 1 101 ? -10.027 12.446 0.440 1.00 97.31 101 GLY A C 1
ATOM 723 O O . GLY A 1 101 ? -9.152 13.207 0.857 1.00 97.31 101 GLY A O 1
ATOM 724 N N . GLU A 1 102 ? -10.590 11.514 1.210 1.00 96.94 102 GLU A N 1
ATOM 725 C CA . GLU A 1 102 ? -10.335 11.349 2.648 1.00 96.94 102 GLU A CA 1
ATOM 726 C C . GLU A 1 102 ? -9.257 10.303 2.938 1.00 96.94 102 GLU A C 1
ATOM 728 O O . GLU A 1 102 ? -8.793 10.186 4.075 1.00 96.94 102 GLU A O 1
ATOM 733 N N . ASP A 1 103 ? -8.841 9.541 1.928 1.00 98.62 103 ASP A N 1
ATOM 734 C CA . ASP A 1 103 ? -7.814 8.536 2.124 1.00 98.62 103 ASP A CA 1
ATOM 735 C C . ASP A 1 103 ? -6.428 9.158 2.318 1.00 98.62 103 ASP A C 1
ATOM 737 O O . ASP A 1 103 ? -6.096 10.269 1.861 1.00 98.62 103 ASP A O 1
ATOM 741 N N . ILE A 1 104 ? -5.574 8.379 2.980 1.00 98.62 104 ILE A N 1
ATOM 742 C CA . ILE A 1 104 ? -4.161 8.695 3.125 1.00 98.62 104 ILE A CA 1
ATOM 743 C C . ILE A 1 104 ? -3.498 8.479 1.764 1.00 98.62 104 ILE A C 1
ATOM 745 O O . ILE A 1 104 ? -3.650 7.430 1.145 1.00 98.62 104 ILE A O 1
ATOM 749 N N . VAL A 1 105 ? -2.716 9.460 1.317 1.00 98.56 105 VAL A N 1
ATOM 750 C CA . VAL A 1 105 ? -1.861 9.341 0.130 1.00 98.56 105 VAL A CA 1
ATOM 751 C C . VAL A 1 105 ? -0.418 9.537 0.583 1.00 98.56 105 VAL A C 1
ATOM 753 O O . VAL A 1 105 ? -0.041 10.623 1.024 1.00 98.56 105 VAL A O 1
ATOM 756 N N . SER A 1 106 ? 0.367 8.464 0.528 1.00 98.19 106 SER A N 1
ATOM 757 C CA . SER A 1 106 ? 1.728 8.377 1.055 1.00 98.19 106 SER A CA 1
ATOM 758 C C . SER A 1 106 ? 2.742 8.318 -0.083 1.00 98.19 106 SER A C 1
ATOM 760 O O . SER A 1 106 ? 3.032 7.259 -0.642 1.00 98.19 106 SER A O 1
ATOM 762 N N . LEU A 1 107 ? 3.269 9.492 -0.423 1.00 98.25 107 LEU A N 1
ATOM 763 C CA . LEU A 1 107 ? 4.237 9.701 -1.498 1.00 98.25 107 LEU A CA 1
ATOM 764 C C . LEU A 1 107 ? 5.645 9.918 -0.946 1.00 98.25 107 LEU A C 1
ATOM 766 O O . LEU A 1 107 ? 5.814 10.276 0.223 1.00 98.25 107 LEU A O 1
ATOM 770 N N . SER A 1 108 ? 6.647 9.726 -1.799 1.00 97.69 108 SER A N 1
ATOM 771 C CA . SER A 1 108 ? 8.046 9.959 -1.456 1.00 97.69 108 SER A CA 1
ATOM 772 C C . SER A 1 108 ? 8.327 11.453 -1.240 1.00 97.69 108 SER A C 1
ATOM 774 O O . SER A 1 108 ? 7.955 12.308 -2.054 1.00 97.69 108 SER A O 1
ATOM 776 N N . ARG A 1 109 ? 8.977 11.789 -0.121 1.00 95.69 109 ARG A N 1
ATOM 777 C CA . ARG A 1 109 ? 9.443 13.154 0.181 1.00 95.69 109 ARG A CA 1
ATOM 778 C C . ARG A 1 109 ? 10.764 13.491 -0.510 1.00 95.69 109 ARG A C 1
ATOM 780 O O . ARG A 1 109 ? 10.972 14.645 -0.877 1.00 95.69 109 ARG A O 1
ATOM 787 N N . ASP A 1 110 ? 11.630 12.500 -0.676 1.00 93.50 110 ASP A N 1
ATOM 788 C CA . ASP A 1 110 ? 12.972 12.615 -1.240 1.00 93.50 110 ASP A CA 1
ATOM 789 C C . ASP A 1 110 ? 13.486 11.219 -1.667 1.00 93.50 110 ASP A C 1
ATOM 791 O O . ASP A 1 110 ? 12.877 10.213 -1.301 1.00 93.50 110 ASP A O 1
ATOM 795 N N . PRO A 1 111 ? 14.588 11.118 -2.435 1.00 88.38 111 PRO A N 1
ATOM 796 C CA . PRO A 1 111 ? 15.072 9.834 -2.954 1.00 88.38 111 PRO A CA 1
ATOM 797 C C . PRO A 1 111 ? 15.404 8.761 -1.902 1.00 88.38 111 PRO A C 1
ATOM 799 O O . PRO A 1 111 ? 15.409 7.579 -2.239 1.00 88.38 111 PRO A O 1
ATOM 802 N N . GLU A 1 112 ? 15.665 9.140 -0.649 1.00 92.06 112 GLU A N 1
ATOM 803 C CA . GLU A 1 112 ? 15.974 8.206 0.442 1.00 92.06 112 GLU A CA 1
ATOM 804 C C . GLU A 1 112 ? 14.709 7.774 1.215 1.00 92.06 112 GLU A C 1
ATOM 806 O O . GLU A 1 112 ? 14.744 6.844 2.031 1.00 92.06 112 GLU A O 1
ATOM 811 N N . ASP A 1 113 ? 13.565 8.417 0.959 1.00 94.38 113 ASP A N 1
ATOM 812 C CA . ASP A 1 113 ? 12.269 8.073 1.538 1.00 94.38 113 ASP A CA 1
ATOM 813 C C . ASP A 1 113 ? 11.692 6.823 0.859 1.00 94.38 113 ASP A C 1
ATOM 815 O O . ASP A 1 113 ? 11.022 6.885 -0.174 1.00 94.38 113 ASP A O 1
ATOM 819 N N . ARG A 1 114 ? 11.943 5.663 1.469 1.00 94.38 114 ARG A N 1
ATOM 820 C CA . ARG A 1 114 ? 11.506 4.345 0.981 1.00 94.38 114 ARG A CA 1
ATOM 821 C C . ARG A 1 114 ? 10.085 4.000 1.432 1.00 94.38 114 ARG A C 1
ATOM 823 O O . ARG A 1 114 ? 9.723 4.254 2.586 1.00 94.38 114 ARG A O 1
ATOM 830 N N . LYS A 1 115 ? 9.317 3.288 0.591 1.00 95.50 115 LYS A N 1
ATOM 831 C CA . LYS A 1 115 ? 7.987 2.745 0.957 1.00 95.50 115 LYS A CA 1
ATOM 832 C C . LYS A 1 115 ? 8.001 1.989 2.284 1.00 95.50 115 LYS A C 1
ATOM 834 O O . LYS A 1 115 ? 7.147 2.249 3.125 1.00 95.50 115 LYS A O 1
ATOM 839 N N . GLN A 1 116 ? 8.981 1.104 2.508 1.00 95.62 116 GLN A N 1
ATOM 840 C CA . GLN A 1 116 ? 9.082 0.330 3.754 1.00 95.62 116 GLN A CA 1
ATOM 841 C C . GLN A 1 116 ? 9.112 1.243 4.988 1.00 95.62 116 GLN A C 1
ATOM 843 O O . GLN A 1 116 ? 8.386 1.001 5.950 1.00 95.62 116 GLN A O 1
ATOM 848 N N . ALA A 1 117 ? 9.901 2.321 4.955 1.00 95.69 117 ALA A N 1
ATOM 849 C CA . ALA A 1 117 ? 9.983 3.270 6.063 1.00 95.69 117 ALA A CA 1
ATOM 850 C C . ALA A 1 117 ? 8.647 3.999 6.280 1.00 95.69 117 ALA A C 1
ATOM 852 O O . ALA A 1 117 ? 8.191 4.123 7.417 1.00 95.69 117 ALA A O 1
ATOM 853 N N . ARG A 1 118 ? 7.968 4.418 5.201 1.00 96.81 118 ARG A N 1
ATOM 854 C CA . ARG A 1 118 ? 6.622 5.015 5.287 1.00 96.81 118 ARG A CA 1
ATOM 855 C C . ARG A 1 118 ? 5.594 4.040 5.873 1.00 96.81 118 ARG A C 1
ATOM 857 O O . ARG A 1 118 ? 4.800 4.455 6.715 1.00 96.81 118 ARG A O 1
ATOM 864 N N . ARG A 1 119 ? 5.638 2.756 5.498 1.00 96.81 119 ARG A N 1
ATOM 865 C CA . ARG A 1 119 ? 4.762 1.698 6.040 1.00 96.81 119 ARG A CA 1
ATOM 866 C C . ARG A 1 119 ? 4.999 1.467 7.533 1.00 96.81 119 ARG A C 1
ATOM 868 O O . ARG A 1 119 ? 4.040 1.441 8.299 1.00 96.81 119 ARG A O 1
ATOM 875 N N . VAL A 1 120 ? 6.260 1.387 7.965 1.00 95.81 120 VAL A N 1
ATOM 876 C CA . VAL A 1 120 ? 6.623 1.277 9.391 1.00 95.81 120 VAL A CA 1
ATOM 877 C C . VAL A 1 120 ? 6.144 2.496 10.185 1.00 95.81 120 VAL A C 1
ATOM 879 O O . VAL A 1 120 ? 5.543 2.336 11.244 1.00 95.81 120 VAL A O 1
ATOM 882 N N . ASN A 1 121 ? 6.334 3.709 9.660 1.00 95.44 121 ASN A N 1
ATOM 883 C CA . ASN A 1 121 ? 5.868 4.936 10.315 1.00 95.44 121 ASN A CA 1
ATOM 884 C C . ASN A 1 121 ? 4.337 4.987 10.452 1.00 95.44 121 ASN A C 1
ATOM 886 O O . ASN A 1 121 ? 3.824 5.441 11.475 1.00 95.44 121 ASN A O 1
ATOM 890 N N . LEU A 1 122 ? 3.604 4.506 9.444 1.00 96.31 122 LEU A N 1
ATOM 891 C CA . LEU A 1 122 ? 2.147 4.388 9.500 1.00 96.31 122 LEU A CA 1
ATOM 892 C C . LEU A 1 122 ? 1.719 3.367 10.563 1.00 96.31 122 LEU A C 1
ATOM 89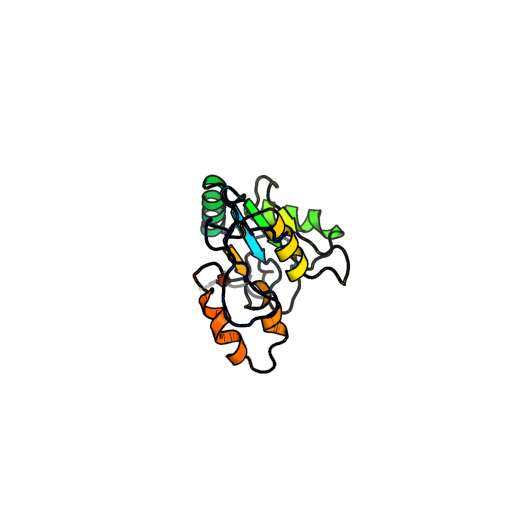4 O O . LEU A 1 122 ? 0.870 3.670 11.402 1.00 96.31 122 LEU A O 1
ATOM 898 N N . ALA A 1 123 ? 2.361 2.198 10.589 1.00 95.62 123 ALA A N 1
ATOM 899 C CA . ALA A 1 123 ? 2.092 1.138 11.560 1.00 95.62 123 ALA A CA 1
ATOM 900 C C . ALA A 1 123 ? 2.441 1.512 13.011 1.00 95.62 123 ALA A C 1
ATOM 902 O O . ALA A 1 123 ? 1.893 0.932 13.941 1.00 95.62 123 ALA A O 1
ATOM 903 N N . ALA A 1 124 ? 3.309 2.502 13.231 1.00 93.50 124 ALA A N 1
ATOM 904 C CA . ALA A 1 124 ? 3.621 2.984 14.576 1.00 93.50 124 ALA A CA 1
ATOM 905 C C . ALA A 1 124 ? 2.423 3.654 15.277 1.00 93.50 124 ALA A C 1
ATOM 907 O O . ALA A 1 124 ? 2.416 3.756 16.498 1.00 93.50 124 ALA A O 1
ATOM 908 N N . ASN A 1 125 ? 1.420 4.116 14.519 1.00 91.31 125 ASN A N 1
ATOM 909 C CA . ASN A 1 125 ? 0.250 4.830 15.047 1.00 91.31 125 ASN A CA 1
ATOM 910 C C . ASN A 1 125 ? -1.085 4.203 14.612 1.00 91.31 125 ASN A C 1
ATOM 912 O O . ASN A 1 125 ? -2.151 4.766 14.856 1.00 91.31 125 ASN A O 1
ATOM 916 N N . SER A 1 126 ? -1.043 3.071 13.912 1.00 96.44 126 SER A N 1
ATOM 917 C CA . SER A 1 126 ? -2.225 2.428 13.345 1.00 96.44 126 SER A CA 1
ATOM 918 C C . SER A 1 126 ? -2.031 0.922 13.233 1.00 96.44 126 SER A C 1
ATOM 920 O O . SER A 1 126 ? -0.912 0.415 13.217 1.00 96.44 126 SER A O 1
ATOM 922 N N . CYS A 1 127 ? -3.133 0.189 13.143 1.00 97.56 127 CYS A N 1
ATOM 923 C CA . CYS A 1 127 ? -3.106 -1.239 12.898 1.00 97.56 127 CYS A CA 1
ATOM 924 C C . CYS A 1 127 ? -3.160 -1.503 11.395 1.00 97.56 127 CYS A C 1
ATOM 926 O O . CYS A 1 127 ? -4.238 -1.535 10.805 1.00 97.56 127 CYS A O 1
ATOM 928 N N . VAL A 1 128 ? -2.008 -1.709 10.757 1.00 98.19 128 VAL A N 1
ATOM 929 C CA . VAL A 1 128 ? -1.986 -2.147 9.355 1.00 98.19 128 VAL A CA 1
ATOM 930 C C . VAL A 1 128 ? -2.475 -3.591 9.312 1.00 98.19 128 VAL A C 1
ATOM 932 O O . VAL A 1 128 ? -1.784 -4.484 9.798 1.00 98.19 128 VAL A O 1
ATOM 935 N N . ILE A 1 129 ? -3.672 -3.817 8.776 1.00 97.75 129 ILE A N 1
ATOM 936 C CA . ILE A 1 129 ? -4.333 -5.134 8.731 1.00 97.75 129 ILE A CA 1
ATOM 937 C C . ILE A 1 129 ? -4.233 -5.800 7.360 1.00 97.75 129 ILE A C 1
ATOM 939 O O . ILE A 1 129 ? -4.399 -7.011 7.255 1.00 97.75 129 ILE A O 1
ATOM 943 N N . ALA A 1 130 ? -3.961 -5.015 6.318 1.00 98.44 130 ALA A N 1
ATOM 944 C CA . ALA A 1 130 ? -3.809 -5.504 4.960 1.00 98.44 130 ALA A CA 1
ATOM 945 C C . ALA A 1 130 ? -2.781 -4.669 4.191 1.00 98.44 130 ALA A C 1
ATOM 947 O O . ALA A 1 130 ? -2.705 -3.452 4.378 1.00 98.44 130 ALA A O 1
ATOM 948 N N . ILE A 1 131 ? -2.025 -5.320 3.311 1.00 98.75 131 ILE A N 1
ATOM 949 C CA . ILE A 1 131 ? -1.192 -4.684 2.289 1.00 98.75 131 ILE A CA 1
ATOM 950 C C . ILE A 1 131 ? -1.531 -5.340 0.952 1.00 98.75 131 ILE A C 1
ATOM 952 O O . ILE A 1 131 ? -1.481 -6.565 0.841 1.00 98.75 131 ILE A O 1
ATOM 956 N N . ALA A 1 132 ? -1.887 -4.541 -0.044 1.00 98.56 132 ALA A N 1
ATOM 957 C CA . ALA A 1 132 ? -2.162 -4.997 -1.397 1.00 98.56 132 ALA A CA 1
ATOM 958 C C . ALA A 1 132 ? -1.164 -4.378 -2.380 1.00 98.56 132 ALA A C 1
ATOM 960 O O . ALA A 1 132 ? -0.868 -3.190 -2.274 1.00 98.56 132 ALA A O 1
ATOM 961 N N . GLY A 1 133 ? -0.658 -5.179 -3.310 1.00 98.06 133 GLY A N 1
ATOM 962 C CA . GLY A 1 133 ? 0.307 -4.780 -4.338 1.00 98.06 133 GLY A CA 1
ATOM 963 C C . GLY A 1 133 ? 0.417 -5.855 -5.416 1.00 98.06 133 GLY A C 1
ATOM 964 O O . GLY A 1 133 ? -0.157 -6.937 -5.260 1.00 98.06 133 GLY A O 1
ATOM 965 N N . ASP A 1 134 ? 1.107 -5.567 -6.512 1.00 96.75 134 ASP A N 1
ATOM 966 C CA . ASP A 1 134 ? 1.248 -6.490 -7.644 1.00 96.75 134 ASP A CA 1
ATOM 967 C C . ASP A 1 134 ? 2.541 -7.318 -7.580 1.00 96.75 134 ASP A C 1
ATOM 969 O O . ASP A 1 134 ? 2.675 -8.338 -8.268 1.00 96.75 134 ASP A O 1
ATOM 973 N N . GLU A 1 135 ? 3.457 -6.972 -6.674 1.00 95.69 135 GLU A N 1
ATOM 974 C CA . GLU A 1 135 ? 4.642 -7.759 -6.386 1.00 95.69 135 GLU A CA 1
ATOM 975 C C . GLU A 1 135 ? 4.896 -7.987 -4.890 1.00 95.69 135 GLU A C 1
ATOM 977 O O . GLU A 1 135 ? 4.509 -7.229 -4.005 1.00 95.69 135 GLU A O 1
ATOM 982 N N . LYS A 1 136 ? 5.631 -9.064 -4.579 1.00 95.69 136 LYS A N 1
ATOM 983 C CA . LYS A 1 136 ? 5.977 -9.421 -3.189 1.00 95.69 136 LYS A CA 1
ATOM 984 C C . LYS A 1 136 ? 6.721 -8.291 -2.463 1.00 95.69 136 LYS A C 1
ATOM 986 O O . LYS A 1 136 ? 6.626 -8.164 -1.244 1.00 95.69 136 LYS A O 1
ATOM 991 N N . ALA A 1 137 ? 7.463 -7.478 -3.213 1.00 95.00 137 ALA A N 1
ATOM 992 C CA . ALA A 1 137 ? 8.236 -6.373 -2.674 1.00 95.00 137 ALA A CA 1
ATOM 993 C C . ALA A 1 137 ? 7.387 -5.194 -2.163 1.00 95.00 137 ALA A C 1
ATOM 995 O O . ALA A 1 137 ? 7.885 -4.392 -1.364 1.00 95.00 137 ALA A O 1
ATOM 996 N N . ASP A 1 138 ? 6.114 -5.114 -2.555 1.00 96.94 138 ASP A N 1
ATOM 997 C CA . ASP A 1 138 ? 5.170 -4.127 -2.024 1.00 96.94 138 ASP A CA 1
ATOM 998 C C . ASP A 1 138 ? 4.824 -4.426 -0.565 1.00 96.94 138 ASP A C 1
ATOM 1000 O O . ASP A 1 138 ? 4.688 -3.515 0.259 1.00 96.94 138 ASP A O 1
ATOM 1004 N N . PHE A 1 139 ? 4.763 -5.715 -0.218 1.00 96.94 139 PHE A N 1
ATOM 1005 C CA . PHE A 1 139 ? 4.501 -6.180 1.142 1.00 96.94 139 PHE A CA 1
ATOM 1006 C C . PHE A 1 139 ? 5.705 -5.982 2.054 1.00 96.94 139 PHE A C 1
ATOM 1008 O O . PHE A 1 139 ? 5.562 -5.529 3.190 1.00 96.94 139 PHE A O 1
ATOM 1015 N N . ASP A 1 140 ? 6.902 -6.299 1.561 1.00 95.50 140 ASP A N 1
ATOM 1016 C CA . ASP A 1 140 ? 8.146 -6.106 2.293 1.00 95.50 140 ASP A CA 1
ATOM 1017 C C . ASP A 1 140 ? 9.345 -5.980 1.346 1.00 95.50 140 ASP A C 1
ATOM 1019 O O . ASP A 1 140 ? 9.572 -6.817 0.470 1.00 95.50 140 ASP A O 1
ATOM 1023 N N . GLU A 1 141 ? 10.160 -4.944 1.542 1.00 94.12 141 GLU A N 1
ATOM 1024 C CA . GLU A 1 141 ? 11.285 -4.652 0.647 1.00 94.12 14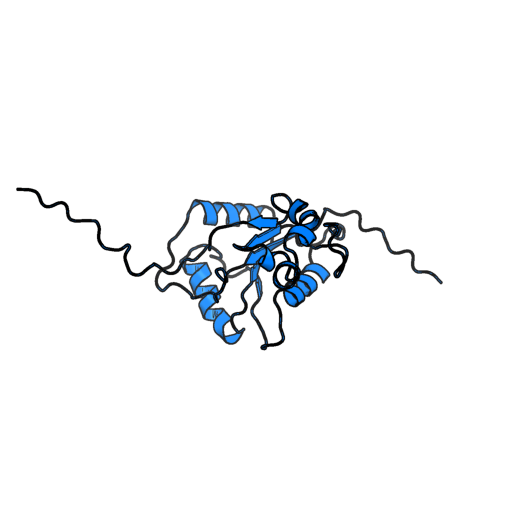1 GLU A CA 1
ATOM 1025 C C . G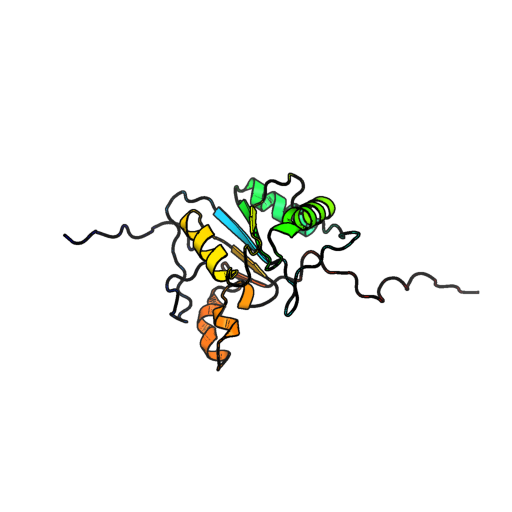LU A 1 141 ? 12.354 -5.751 0.621 1.00 94.12 141 GLU A C 1
ATOM 1027 O O . GLU A 1 141 ? 13.127 -5.825 -0.335 1.00 94.12 141 GLU A O 1
ATOM 1032 N N . ARG A 1 142 ? 12.412 -6.627 1.636 1.00 92.94 142 ARG A N 1
ATOM 1033 C CA . ARG A 1 142 ? 13.398 -7.714 1.698 1.00 92.94 142 ARG A CA 1
ATOM 1034 C C . ARG A 1 142 ? 13.328 -8.618 0.479 1.00 92.94 142 ARG A C 1
ATOM 1036 O O . ARG A 1 142 ? 14.382 -9.066 0.034 1.00 92.94 142 ARG A O 1
ATOM 1043 N N . PHE A 1 143 ? 12.148 -8.806 -0.118 1.00 93.75 143 PHE A N 1
ATOM 1044 C CA . PHE A 1 143 ? 11.993 -9.561 -1.365 1.00 93.75 143 PHE A CA 1
ATOM 1045 C C . PHE A 1 143 ? 12.846 -9.009 -2.522 1.00 93.75 143 PHE A C 1
ATOM 1047 O O . PHE A 1 143 ? 13.259 -9.794 -3.372 1.00 93.75 143 PHE A O 1
ATOM 1054 N N . LYS A 1 144 ? 13.197 -7.710 -2.530 1.00 90.88 144 LYS A N 1
ATOM 1055 C CA . LYS A 1 144 ? 14.101 -7.109 -3.534 1.00 90.88 144 LYS A CA 1
ATOM 1056 C C . LYS A 1 144 ? 15.563 -7.527 -3.360 1.00 90.88 144 LYS A C 1
ATOM 1058 O O . LYS A 1 144 ? 16.340 -7.456 -4.307 1.00 90.88 144 LYS A O 1
ATOM 1063 N N . TYR A 1 145 ? 15.956 -7.937 -2.155 1.00 90.19 145 TYR A N 1
ATOM 1064 C CA . TYR A 1 145 ? 17.358 -8.147 -1.779 1.00 90.19 145 TYR A CA 1
ATOM 1065 C C . TYR A 1 145 ? 17.713 -9.615 -1.510 1.00 90.19 145 TYR A C 1
ATOM 1067 O O . TYR A 1 145 ? 18.875 -9.932 -1.233 1.00 90.19 145 TYR A O 1
ATOM 1075 N N . LEU A 1 146 ? 16.740 -10.527 -1.591 1.00 89.88 146 LEU A N 1
ATOM 1076 C CA . LEU A 1 146 ? 16.987 -11.957 -1.438 1.00 89.88 146 LEU A CA 1
ATOM 1077 C C . LEU A 1 146 ? 17.889 -12.465 -2.568 1.00 89.88 146 LEU A C 1
ATOM 1079 O O . LEU A 1 146 ? 17.518 -12.456 -3.737 1.00 89.88 146 LEU A O 1
ATOM 1083 N N . ARG A 1 147 ? 19.072 -12.977 -2.210 1.00 88.88 147 ARG A N 1
ATOM 1084 C CA . ARG A 1 147 ? 19.963 -13.656 -3.171 1.00 88.88 147 ARG A CA 1
ATOM 1085 C C . ARG A 1 147 ? 19.390 -14.990 -3.648 1.00 88.88 147 ARG A C 1
ATOM 1087 O O . ARG A 1 147 ? 19.594 -15.364 -4.795 1.00 88.88 147 ARG A O 1
ATOM 1094 N N . ASN A 1 148 ? 18.721 -15.706 -2.743 1.00 87.88 148 ASN A N 1
ATOM 1095 C CA . ASN A 1 148 ? 17.957 -16.910 -3.044 1.00 87.88 148 ASN A CA 1
ATOM 1096 C C . ASN A 1 148 ? 16.470 -16.600 -2.802 1.00 87.88 148 ASN A C 1
ATOM 1098 O O . ASN A 1 148 ? 16.117 -16.357 -1.646 1.00 87.88 148 ASN A O 1
ATOM 1102 N N . PRO A 1 149 ? 15.605 -16.635 -3.832 1.00 84.56 149 PRO A N 1
ATOM 1103 C CA . PRO A 1 149 ? 14.168 -16.424 -3.669 1.00 84.56 149 PRO A CA 1
ATOM 1104 C C . PRO A 1 149 ? 13.517 -17.341 -2.622 1.00 84.56 149 PRO A C 1
ATOM 1106 O O . PRO A 1 149 ? 12.640 -16.902 -1.884 1.00 84.56 149 PRO A O 1
ATOM 1109 N N . GLU A 1 150 ? 13.989 -18.585 -2.482 1.00 88.62 150 GLU A N 1
ATOM 1110 C CA . GLU A 1 150 ? 13.439 -19.562 -1.526 1.00 88.62 150 GLU A CA 1
ATOM 1111 C C . GLU A 1 150 ? 13.642 -19.146 -0.060 1.00 88.62 150 GLU A C 1
ATOM 1113 O O . GLU A 1 150 ? 12.894 -19.577 0.821 1.00 88.62 150 GLU A O 1
ATOM 1118 N N . ALA A 1 151 ? 14.616 -18.269 0.213 1.00 87.75 151 ALA A N 1
ATOM 1119 C CA . ALA A 1 151 ? 14.865 -17.743 1.554 1.00 87.75 151 ALA A CA 1
ATOM 1120 C C . ALA A 1 151 ? 13.702 -16.883 2.082 1.00 87.75 151 ALA A C 1
ATOM 1122 O O . ALA A 1 151 ? 13.611 -16.664 3.285 1.00 87.75 151 ALA A O 1
ATOM 1123 N N . GLY A 1 152 ? 12.814 -16.409 1.201 1.00 89.31 152 GLY A N 1
ATOM 1124 C CA . GLY A 1 152 ? 11.611 -15.658 1.563 1.00 89.31 152 GLY A CA 1
ATOM 1125 C C . GLY A 1 152 ? 10.379 -16.525 1.822 1.00 89.31 152 GLY A C 1
ATOM 1126 O O . GLY A 1 152 ? 9.339 -15.981 2.174 1.00 89.31 152 GLY A O 1
ATOM 1127 N N . SER A 1 153 ? 10.466 -17.849 1.666 1.00 92.12 153 SER A N 1
ATOM 1128 C CA . SER A 1 153 ? 9.301 -18.750 1.691 1.00 92.12 153 SER A CA 1
ATOM 1129 C C . SER A 1 153 ? 8.442 -18.642 2.954 1.00 92.12 153 SER A C 1
ATOM 1131 O O . SER A 1 153 ? 7.219 -18.694 2.861 1.00 92.12 153 SER A O 1
ATOM 1133 N N . ALA A 1 154 ? 9.042 -18.435 4.128 1.00 92.81 154 ALA A N 1
ATOM 1134 C CA . ALA A 1 154 ? 8.278 -18.268 5.365 1.00 92.81 154 ALA A CA 1
ATOM 1135 C C . ALA A 1 154 ? 7.488 -16.946 5.406 1.00 92.81 154 ALA A C 1
ATOM 1137 O O . ALA A 1 154 ? 6.409 -16.905 5.991 1.00 92.81 154 ALA A O 1
ATOM 1138 N N . LEU A 1 155 ? 7.970 -15.887 4.742 1.00 93.56 155 LEU A N 1
ATOM 1139 C CA . LEU A 1 155 ? 7.222 -14.634 4.608 1.00 93.56 155 LEU A CA 1
ATOM 1140 C C . LEU A 1 155 ? 5.944 -14.831 3.783 1.00 93.56 155 LEU A C 1
ATOM 1142 O O . LEU A 1 155 ? 4.926 -14.200 4.050 1.00 93.56 155 LEU A O 1
ATOM 1146 N N . GLU A 1 156 ? 5.976 -15.734 2.801 1.00 93.81 156 GLU A N 1
ATOM 1147 C CA . GLU A 1 156 ? 4.845 -15.990 1.902 1.00 93.81 156 GLU A CA 1
ATOM 1148 C C . GLU A 1 156 ? 3.618 -16.559 2.621 1.00 93.81 156 GLU A C 1
ATOM 1150 O O . GLU A 1 156 ? 2.518 -16.481 2.083 1.00 93.81 156 GLU A O 1
ATOM 1155 N N . ALA A 1 157 ? 3.764 -17.045 3.857 1.00 93.25 157 ALA A N 1
ATOM 1156 C CA . ALA A 1 157 ? 2.639 -17.462 4.691 1.00 93.25 157 ALA A CA 1
ATOM 1157 C C . ALA A 1 157 ? 1.648 -16.321 5.004 1.00 93.25 157 ALA A C 1
ATOM 1159 O O . ALA A 1 157 ? 0.508 -16.597 5.367 1.00 93.25 157 ALA A O 1
ATOM 1160 N N . ALA A 1 158 ? 2.058 -15.054 4.863 1.00 95.00 158 ALA A N 1
ATOM 1161 C CA . ALA A 1 158 ? 1.168 -13.900 4.993 1.00 95.00 158 ALA A CA 1
ATOM 1162 C C . ALA A 1 158 ? 0.367 -13.600 3.707 1.00 95.00 158 ALA A C 1
ATOM 1164 O O . ALA A 1 158 ? -0.578 -12.812 3.737 1.00 95.00 158 ALA A O 1
ATOM 1165 N N . ILE A 1 159 ? 0.699 -14.221 2.568 1.00 96.50 159 ILE A N 1
ATOM 1166 C CA . ILE A 1 159 ? -0.057 -14.043 1.322 1.00 96.50 159 ILE A CA 1
ATOM 1167 C C . ILE A 1 159 ? -1.414 -14.747 1.449 1.00 96.50 159 ILE A C 1
ATOM 1169 O O . ILE A 1 159 ? -1.494 -15.933 1.753 1.00 96.50 159 ILE A O 1
ATOM 1173 N N . GLY A 1 160 ? -2.493 -14.002 1.213 1.00 95.50 160 GLY A N 1
ATOM 1174 C CA . GLY A 1 160 ? -3.875 -14.417 1.467 1.00 95.50 160 GLY A CA 1
ATOM 1175 C C . GLY A 1 160 ? -4.336 -14.208 2.915 1.00 95.50 160 GLY A C 1
ATOM 1176 O O . GLY A 1 160 ? -5.527 -14.325 3.189 1.00 95.50 160 GLY A O 1
ATOM 1177 N N . ASP A 1 161 ? -3.425 -13.853 3.824 1.00 93.94 161 ASP A N 1
ATOM 1178 C CA . ASP A 1 161 ? -3.686 -13.562 5.236 1.00 93.94 161 ASP A CA 1
ATOM 1179 C C . ASP A 1 161 ? -2.912 -12.296 5.647 1.00 93.94 161 ASP A C 1
ATOM 1181 O O . ASP A 1 161 ? -1.879 -12.335 6.317 1.00 93.94 161 ASP A O 1
ATOM 1185 N N . GLY A 1 162 ? -3.406 -11.144 5.190 1.00 96.06 162 GLY A N 1
ATOM 1186 C CA . GLY A 1 162 ? -2.829 -9.823 5.453 1.00 96.06 162 GLY A CA 1
ATOM 1187 C C . GLY A 1 162 ? -2.032 -9.247 4.282 1.00 96.06 162 GLY A C 1
ATOM 1188 O O . GLY A 1 162 ? -1.976 -8.028 4.150 1.00 96.06 162 GLY A O 1
ATOM 1189 N N . TRP A 1 163 ? -1.477 -10.070 3.393 1.00 98.38 163 TRP A N 1
ATOM 1190 C CA . TRP A 1 163 ? -0.884 -9.618 2.129 1.00 98.38 163 TRP A CA 1
ATOM 1191 C C . TRP A 1 163 ? -1.691 -10.119 0.941 1.00 98.38 163 TRP A C 1
ATOM 1193 O O . TRP A 1 163 ? -2.052 -11.292 0.879 1.00 98.38 163 TRP A O 1
ATOM 1203 N N . PHE A 1 164 ? -1.966 -9.249 -0.022 1.00 98.25 164 PHE A N 1
ATOM 1204 C CA . PHE A 1 164 ? -2.846 -9.565 -1.140 1.00 98.25 164 PHE A CA 1
ATOM 1205 C C . PHE A 1 164 ? -2.190 -9.166 -2.455 1.00 98.25 164 PHE A C 1
ATOM 1207 O O . PHE A 1 164 ? -1.974 -7.985 -2.714 1.00 98.25 164 PHE A O 1
ATOM 1214 N N . LEU A 1 165 ? -1.886 -10.164 -3.286 1.00 97.81 165 LEU A N 1
ATOM 1215 C CA . LEU A 1 165 ? -1.461 -9.922 -4.660 1.00 97.81 165 LEU A CA 1
ATOM 1216 C C . LEU A 1 165 ? -2.674 -9.481 -5.479 1.00 97.81 165 LEU A C 1
ATOM 1218 O O . LEU A 1 165 ? -3.692 -10.177 -5.504 1.00 97.81 165 LEU A O 1
ATOM 1222 N N . ILE A 1 166 ? -2.559 -8.326 -6.120 1.00 95.81 166 ILE A N 1
ATOM 1223 C CA . ILE A 1 166 ? -3.601 -7.715 -6.942 1.00 95.81 166 ILE A CA 1
ATOM 1224 C C . ILE A 1 166 ? -3.018 -7.266 -8.278 1.00 95.81 166 ILE A C 1
ATOM 1226 O O . ILE A 1 166 ? -1.828 -7.005 -8.390 1.00 95.81 166 ILE A O 1
ATOM 1230 N N . GLU A 1 167 ? -3.868 -7.150 -9.292 1.00 93.62 167 GLU A N 1
ATOM 1231 C CA . GLU A 1 167 ? -3.492 -6.448 -10.520 1.00 93.62 167 GLU A CA 1
ATOM 1232 C C . GLU A 1 167 ? -3.433 -4.930 -10.260 1.00 93.62 167 GLU A C 1
ATOM 1234 O O . GLU A 1 167 ? -4.175 -4.436 -9.398 1.00 93.62 167 GLU A O 1
ATOM 1239 N N . PRO A 1 168 ? -2.627 -4.164 -11.021 1.00 92.75 168 PRO A N 1
ATOM 1240 C CA . PRO A 1 168 ? -2.612 -2.709 -10.933 1.00 92.75 168 PRO A CA 1
ATOM 1241 C C . PRO A 1 168 ? -4.021 -2.118 -11.047 1.00 92.75 168 PRO A C 1
ATOM 1243 O O . PRO A 1 168 ? -4.760 -2.389 -11.994 1.00 92.75 168 PRO A O 1
ATOM 1246 N N . LEU A 1 169 ? -4.397 -1.278 -10.081 1.00 92.25 169 LEU A N 1
ATOM 1247 C CA . LEU A 1 169 ? -5.773 -0.776 -9.960 1.00 92.25 169 LEU A CA 1
ATOM 1248 C C . LEU A 1 169 ? -6.113 0.334 -10.958 1.00 92.25 169 LEU A C 1
ATOM 1250 O O . LEU A 1 169 ? -7.283 0.595 -11.230 1.00 92.25 169 LEU A O 1
ATOM 1254 N N . LEU A 1 170 ? -5.085 1.000 -11.482 1.00 91.88 170 LEU A N 1
ATOM 1255 C CA . LEU A 1 170 ? -5.185 2.111 -12.423 1.00 91.88 170 LEU A CA 1
ATOM 1256 C C . LEU A 1 170 ? -4.220 1.880 -13.597 1.00 91.88 170 LEU A C 1
ATOM 1258 O O . LEU A 1 170 ? -3.247 2.623 -13.748 1.00 91.88 170 LEU A O 1
ATOM 1262 N N . PRO A 1 171 ? -4.444 0.839 -14.418 1.00 84.06 171 PRO A N 1
ATOM 1263 C CA . PRO A 1 171 ? -3.549 0.530 -15.519 1.00 84.06 171 PRO A CA 1
ATOM 1264 C C . PRO A 1 171 ? -3.601 1.645 -16.569 1.00 84.06 171 PRO A C 1
ATOM 1266 O O . PRO A 1 171 ? -4.668 2.142 -16.942 1.00 84.06 171 PRO A O 1
ATOM 1269 N N . VAL A 1 172 ? -2.436 2.029 -17.089 1.00 78.12 172 VAL A N 1
ATOM 1270 C CA . VAL A 1 172 ? -2.376 2.840 -18.307 1.00 78.12 172 VAL A CA 1
ATOM 1271 C C . VAL A 1 172 ? -2.833 1.984 -19.484 1.00 78.12 172 VAL A C 1
ATOM 1273 O O . VAL A 1 172 ? -2.361 0.863 -19.670 1.00 78.12 172 VAL A O 1
ATOM 1276 N N . ALA A 1 173 ? -3.768 2.503 -20.282 1.00 62.59 173 ALA A N 1
ATOM 1277 C CA . ALA A 1 173 ? -4.238 1.805 -21.472 1.00 62.59 173 ALA A CA 1
ATOM 1278 C C . ALA A 1 173 ? -3.043 1.453 -22.372 1.00 62.59 173 ALA A C 1
ATOM 1280 O O . ALA A 1 173 ? -2.283 2.335 -22.783 1.00 62.59 173 ALA A O 1
ATOM 1281 N N . SER A 1 174 ? -2.881 0.167 -22.688 1.00 51.81 174 SER A N 1
ATOM 1282 C CA . SER A 1 174 ? -1.860 -0.258 -23.642 1.00 51.81 174 SER A CA 1
ATOM 1283 C C . SER A 1 174 ? -2.176 0.345 -25.017 1.00 51.81 174 SER A C 1
ATOM 1285 O O . SER A 1 174 ? -3.335 0.285 -25.452 1.00 51.81 174 SER A O 1
ATOM 1287 N N . PRO A 1 175 ? -1.191 0.911 -25.742 1.00 41.50 175 PRO A N 1
ATOM 1288 C CA . PRO A 1 175 ? -1.405 1.373 -27.107 1.00 41.50 175 PRO A CA 1
ATOM 1289 C C . PRO A 1 175 ? -1.717 0.161 -28.000 1.00 41.50 175 PRO A C 1
ATOM 1291 O O . PRO A 1 175 ? -0.818 -0.527 -28.471 1.00 41.50 175 PRO A O 1
ATOM 1294 N N . GLY A 1 176 ? -3.005 -0.142 -28.189 1.00 44.78 176 GLY A N 1
ATOM 1295 C CA . GLY A 1 176 ? -3.456 -1.265 -29.019 1.00 44.78 176 GLY A CA 1
ATOM 1296 C C . GLY A 1 176 ? -4.863 -1.805 -28.741 1.00 44.78 176 GLY A C 1
ATOM 1297 O O . GLY A 1 176 ? -5.423 -2.465 -29.608 1.00 44.78 176 GLY A O 1
ATOM 1298 N N . GLN A 1 177 ? -5.484 -1.508 -27.594 1.00 43.91 177 GLN A N 1
ATOM 1299 C CA . GLN A 1 177 ? -6.804 -2.074 -27.244 1.00 43.91 177 GLN A CA 1
ATOM 1300 C C . GLN A 1 177 ? -8.019 -1.259 -27.739 1.00 43.91 177 GLN A C 1
ATOM 1302 O O . GLN A 1 177 ? -9.154 -1.584 -27.413 1.00 43.91 177 GLN A O 1
ATOM 1307 N N . GLY A 1 178 ? -7.809 -0.231 -28.568 1.00 39.84 178 GLY A N 1
ATOM 1308 C CA . GLY A 1 178 ? -8.877 0.641 -29.084 1.00 39.84 178 GLY A CA 1
ATOM 1309 C C . GLY A 1 178 ? -9.411 0.310 -30.484 1.00 39.84 178 GLY A C 1
ATOM 1310 O O . GLY A 1 178 ? -10.121 1.134 -31.051 1.00 39.84 178 GLY A O 1
ATOM 1311 N N . ALA A 1 179 ? -9.054 -0.830 -31.086 1.00 44.72 179 ALA A N 1
ATOM 1312 C CA . ALA A 1 179 ? -9.426 -1.134 -32.472 1.00 44.72 179 ALA A CA 1
ATOM 1313 C C . ALA A 1 179 ? -9.937 -2.570 -32.665 1.00 44.72 179 ALA A C 1
ATOM 1315 O O . ALA A 1 179 ? -9.351 -3.341 -33.417 1.00 44.72 179 ALA A O 1
ATOM 1316 N N . GLN A 1 180 ? -11.054 -2.922 -32.029 1.00 44.16 180 GLN A N 1
ATOM 1317 C CA . GLN A 1 180 ? -11.951 -3.955 -32.558 1.00 44.16 180 GLN A CA 1
ATOM 1318 C C . GLN A 1 180 ? -13.411 -3.558 -32.336 1.00 44.16 180 GLN A C 1
ATOM 1320 O O . GLN A 1 180 ? -14.096 -4.090 -31.475 1.00 44.16 180 GLN A O 1
ATOM 1325 N N . GLU A 1 181 ? -13.901 -2.637 -33.162 1.00 45.19 181 GLU A N 1
ATOM 1326 C CA . GLU A 1 181 ? -15.327 -2.565 -33.467 1.00 45.19 181 GLU A CA 1
ATOM 1327 C C . GLU A 1 181 ? -15.482 -2.091 -34.915 1.00 45.19 181 GLU A C 1
ATOM 1329 O O . GLU A 1 181 ? -15.141 -0.964 -35.269 1.00 45.19 181 GLU A O 1
ATOM 1334 N N . GLY A 1 182 ? -15.882 -3.009 -35.796 1.00 40.50 182 GLY A N 1
ATOM 1335 C CA . GLY A 1 182 ? -15.965 -2.735 -37.229 1.00 40.50 182 GLY A CA 1
ATOM 1336 C C . GLY A 1 182 ? -16.091 -3.976 -38.103 1.00 40.50 182 GLY A C 1
ATOM 1337 O O . GLY A 1 182 ? -15.454 -4.058 -39.150 1.00 40.50 182 GLY A O 1
ATOM 1338 N N . GLN A 1 183 ? -16.909 -4.946 -37.688 1.00 48.72 183 GLN A N 1
ATOM 1339 C CA . GLN A 1 183 ? -17.435 -5.968 -38.588 1.00 48.72 183 GLN A CA 1
ATOM 1340 C C . GLN A 1 183 ? -18.183 -5.254 -39.729 1.00 48.72 183 GLN A C 1
ATOM 1342 O O . GLN A 1 183 ? -19.271 -4.719 -39.522 1.00 48.72 183 GLN A O 1
ATOM 1347 N N . LYS A 1 184 ? -17.615 -5.237 -40.939 1.00 42.53 184 LYS A N 1
ATOM 1348 C CA . LYS A 1 184 ? -18.329 -4.839 -42.157 1.00 42.53 184 LYS A CA 1
ATOM 1349 C C . LYS A 1 184 ? -18.430 -6.045 -43.083 1.00 42.53 184 LYS A C 1
ATOM 1351 O O . LYS A 1 184 ? -17.473 -6.378 -43.774 1.00 42.53 184 LYS A O 1
ATOM 1356 N N . ALA A 1 185 ? -19.592 -6.687 -43.074 1.00 44.03 185 ALA A N 1
ATOM 1357 C CA . ALA A 1 185 ? -20.010 -7.598 -44.132 1.00 44.03 185 ALA A CA 1
ATOM 1358 C C . ALA A 1 185 ? -20.735 -6.803 -45.233 1.00 44.03 185 ALA A C 1
ATOM 1360 O O . ALA A 1 185 ? -21.500 -5.887 -44.915 1.00 44.03 185 ALA A O 1
ATOM 1361 N N . PRO A 1 186 ? -20.512 -7.131 -46.510 1.00 59.47 186 PRO A N 1
ATOM 1362 C CA . PRO A 1 186 ? -21.576 -7.255 -47.494 1.00 59.47 186 PRO A CA 1
ATOM 1363 C C . PRO A 1 186 ? -22.040 -8.711 -47.628 1.00 59.47 186 PRO A C 1
ATOM 1365 O O . PRO A 1 186 ? -21.189 -9.624 -47.518 1.00 59.47 186 PRO A O 1
#